Protein 7P20 (pdb70)

B-factor: mean 17.2, std 12.09, range [5.54, 84.15]

Radius of gyration: 16.11 Å; Cα contacts (8 Å, |Δi|>4): 540; chains: 1; bounding box: 48×38×37 Å

Solvent-accessible surface area: 9330 Å² total; per-residue (Å²): 119,10,76,0,59,1,83,0,53,2,65,102,31,0,21,0,0,0,50,62,49,7,18,74,120,0,55,122,42,70,53,26,63,8,82,7,66,52,78,41,63,57,6,57,3,1,0,0,19,47,13,103,42,86,120,89,13,127,32,70,11,103,2,0,24,0,58,18,67,57,64,4,109,79,59,13,56,61,4,4,0,6,1,50,4,61,42,86,122,55,0,68,1,15,0,2,0,33,33,0,0,5,1,18,1,13,1,101,4,85,44,102,168,24,60,44,0,13,0,97,27,85,1,38,82,76,18,26,99,82,2,80,58,109,32,0,0,16,7,9,18,39,45,76,145,66,50,63,47,8,4,129,111,88,79,80,128,106,12,82,38,30,133,44,6,105,59,4,46,106,46,3,85,66,0,43,6,34,36,94,8,133,84,1,66,44,41,3,66,55,74,9,50,1,30,0,24,2,30,19,139,143,230

Nearest PDB structures (foldseek):
  7p20-assembly1_A  TM=1.005E+00  e=8.153E-44  Juniperus ashei
  3x3s-assembly1_A  TM=9.472E-01  e=1.908E-26  Thaumatococcus daniellii
  3wou-assembly1_A  TM=9.490E-01  e=2.132E-26  Thaumatococcus daniellii
  5yyr-assembly1_A  TM=9.482E-01  e=3.927E-26  Thaumatococcus daniellii
  5x9m-assembly1_A  TM=9.471E-01  e=7.649E-26  Thaumatococcus daniellii

Organism: Juniperus ashei (NCBI:txid13101)

InterPro domains:
  IPR001938 Thaumatin family [PF00314] (33-225)
  IPR001938 Thaumatin family [PIRSF002703] (7-225)
  IPR001938 Thaumatin family [PR00347] (28-40)
  IPR001938 Thaumatin family [PR00347] (47-56)
  IPR001938 Thaumatin family [PR00347] (69-80)
  IPR001938 Thaumatin family [PR00347] (82-111)
  IPR001938 Thaumatin family [PR00347] (116-132)
  IPR001938 Thaumatin family [PR00347] (215-224)
  IPR001938 Thaumatin family [PS51367] (28-225)
  IPR001938 Thaumatin family [PTHR31048] (21-225)
  IPR001938 Thaumatin family [SM00205] (29-225)
  IPR017949 Thaumatin, conserved site [PS00316] (82-97)
  IPR037176 Osmotin/thaumatin-like superfamily [G3DSA:2.60.110.10] (27-225)
  IPR037176 Osmotin/thaumatin-like superfamily [SSF49870] (27-225)

Sequence (203 aa):
VVKFDDIKNQCGYTVWAAGLPGGGKRLDQGQTWTVNLAAGTASARFWGRTGCTFDASGKGSSCQTGDCGGQLSCTVSGAVPATLAEYTQSDQDYYDVSLVDGFNIPLAIIQPTNAQCTAPACKADINAVCPSELKVDGGCNSACNVFKTDQQYCCRNAYVDNCPATQYSKIFKNQCPQAYSYAKDDTATFACASGTDYSIVFCPHHH

Structure (mmCIF, N/CA/C/O backbone):
data_7P20
#
_entry.id   7P20
#
_cell.length_a   52.424
_cell.length_b   49.317
_cell.length_c   71.447
_cell.angle_alpha   90.000
_cell.angle_beta   104.890
_cell.angle_gamma   90.000
#
_symmetry.space_group_name_H-M   'C 1 2 1'
#
loop_
_entity.id
_entity.type
_entity.pdbx_description
1 polymer 'Pathogenesis-related 5 protein Jun a 3.0101'
2 non-polymer 'CHLORIDE ION'
3 water water
#
loop_
_atom_site.group_PDB
_atom_site.id
_atom_site.type_symbol
_atom_site.label_atom_id
_atom_site.label_alt_id
_atom_site.label_comp_id
_atom_site.label_asym_id
_atom_site.label_entity_id
_atom_site.label_seq_id
_atom_site.pdbx_PDB_ins_code
_atom_site.Cartn_x
_atom_site.Cartn_y
_atom_site.Cartn_z
_atom_site.occupancy
_atom_site.B_iso_or_equiv
_atom_site.auth_seq_id
_atom_site.auth_comp_id
_atom_site.auth_asym_id
_atom_site.auth_atom_id
_atom_site.pdbx_PDB_model_num
ATOM 1 N N . VAL A 1 2 ? 7.844 18.382 29.200 1.00 22.58 26 VAL A N 1
ATOM 2 C CA . VAL A 1 2 ? 7.536 17.365 28.200 1.00 21.16 26 VAL A CA 1
ATOM 3 C C . VAL A 1 2 ? 6.662 16.243 28.761 1.00 17.97 26 VAL A C 1
ATOM 4 O O . VAL A 1 2 ? 6.610 16.026 29.969 1.00 18.06 26 VAL A O 1
ATOM 8 N N . VAL A 1 3 ? 5.961 15.549 27.868 1.00 14.25 27 VAL A N 1
ATOM 9 C CA . VAL A 1 3 ? 5.335 14.266 28.165 1.00 12.80 27 VAL A CA 1
ATOM 10 C C . VAL A 1 3 ? 6.244 13.183 27.602 1.00 11.64 27 VAL A C 1
ATOM 11 O O . VAL A 1 3 ? 6.636 13.241 26.429 1.00 12.65 27 VAL A O 1
ATOM 15 N N . LYS A 1 4 ? 6.586 12.201 28.428 1.00 10.78 28 LYS A N 1
ATOM 16 C CA . LYS A 1 4 ? 7.544 11.165 28.061 1.00 12.31 28 LYS A CA 1
ATOM 17 C C . LYS A 1 4 ? 6.816 9.853 27.795 1.00 10.54 28 LYS A C 1
ATOM 18 O O . LYS A 1 4 ? 5.977 9.428 28.599 1.00 11.32 28 LYS A O 1
ATOM 24 N N . PHE A 1 5 ? 7.144 9.214 26.677 1.00 10.33 29 PHE A N 1
ATOM 25 C CA . PHE A 1 5 ? 6.670 7.876 26.343 1.00 9.33 29 PHE A CA 1
ATOM 26 C C . PHE A 1 5 ? 7.874 6.947 26.335 1.00 9.63 29 PHE A C 1
ATOM 27 O O . PHE A 1 5 ? 8.830 7.175 25.587 1.00 12.30 29 PHE A O 1
ATOM 35 N N A ASP A 1 6 ? 7.826 5.910 27.169 0.63 9.44 30 ASP A N 1
ATOM 36 N N B ASP A 1 6 ? 7.844 5.912 27.165 0.37 9.85 30 ASP A N 1
ATOM 37 C CA A ASP A 1 6 ? 8.817 4.840 27.166 0.63 10.47 30 ASP A CA 1
ATOM 38 C CA B ASP A 1 6 ? 8.870 4.874 27.118 0.37 10.60 30 ASP A CA 1
ATOM 39 C C A ASP A 1 6 ? 8.218 3.654 26.422 0.63 9.62 30 ASP A C 1
ATOM 40 C C B ASP A 1 6 ? 8.277 3.634 26.455 0.37 9.89 30 ASP A C 1
ATOM 41 O O A ASP A 1 6 ? 7.228 3.073 26.878 0.63 10.25 30 ASP A O 1
ATOM 42 O O B ASP A 1 6 ? 7.336 3.024 26.974 0.37 10.20 30 ASP A O 1
ATOM 51 N N . ILE A 1 7 ? 8.810 3.296 25.289 1.00 9.69 31 ILE A N 1
ATOM 52 C CA . ILE A 1 7 ? 8.243 2.299 24.392 1.00 9.41 31 ILE A CA 1
ATOM 53 C C . ILE A 1 7 ? 9.160 1.084 24.414 1.00 9.60 31 ILE A C 1
ATOM 54 O O . ILE A 1 7 ? 10.305 1.160 23.965 1.00 11.62 31 ILE A O 1
ATOM 59 N N . LYS A 1 8 ? 8.681 -0.037 24.953 1.00 8.06 32 LYS A N 1
ATOM 60 C CA . LYS A 1 8 ? 9.525 -1.207 25.162 1.00 9.08 32 LYS A CA 1
ATOM 61 C C . LYS A 1 8 ? 9.016 -2.393 24.358 1.00 8.25 32 LYS A C 1
ATOM 62 O O . LYS A 1 8 ? 7.809 -2.660 24.317 1.00 9.28 32 LYS A O 1
ATOM 68 N N . ASN A 1 9 ? 9.945 -3.111 23.725 1.00 8.85 33 ASN A N 1
ATOM 69 C CA . ASN A 1 9 ? 9.621 -4.333 23.003 1.00 9.23 33 ASN A CA 1
ATOM 70 C C . ASN A 1 9 ? 9.837 -5.537 23.908 1.00 9.71 33 ASN A C 1
ATOM 71 O O . ASN A 1 9 ? 10.979 -5.892 24.204 1.00 10.72 33 ASN A O 1
ATOM 76 N N . GLN A 1 10 ? 8.748 -6.177 24.326 1.00 10.31 34 GLN A N 1
ATOM 77 C CA . GLN A 1 10 ? 8.825 -7.432 25.061 1.00 11.71 34 GLN A CA 1
ATOM 78 C C . GLN A 1 10 ? 8.589 -8.652 24.182 1.00 12.05 34 GLN A C 1
ATOM 79 O O . GLN A 1 10 ? 8.579 -9.774 24.692 1.00 13.80 34 GLN A O 1
ATOM 85 N N . CYS A 1 11 ? 8.417 -8.464 22.878 1.00 10.88 35 CYS A N 1
ATOM 86 C CA . CYS A 1 11 ? 8.209 -9.591 21.986 1.00 11.63 35 CYS A CA 1
ATOM 87 C C . CYS A 1 11 ? 9.508 -10.357 21.773 1.00 12.71 35 CYS A C 1
ATOM 88 O O . CYS A 1 11 ? 10.610 -9.832 21.944 1.00 13.79 35 CYS A O 1
ATOM 91 N N . GLY A 1 12 ? 9.367 -11.606 21.342 1.00 13.85 36 GLY A N 1
ATOM 92 C CA . GLY A 1 12 ? 10.525 -12.427 21.036 1.00 14.08 36 GLY A CA 1
ATOM 93 C C . GLY A 1 12 ? 11.013 -12.276 19.606 1.00 15.55 36 GLY A C 1
ATOM 94 O O . GLY A 1 12 ? 11.674 -13.167 19.068 1.00 20.34 36 GLY A O 1
ATOM 95 N N . TYR A 1 13 ? 10.664 -11.160 18.975 1.00 12.49 37 TYR A N 1
ATOM 96 C CA . TYR A 1 13 ? 11.112 -10.797 17.639 1.00 11.94 37 TYR A CA 1
ATOM 97 C C . TYR A 1 13 ? 11.360 -9.294 17.621 1.00 11.04 37 TYR A C 1
ATOM 98 O O . TYR A 1 13 ? 10.810 -8.547 18.434 1.00 11.34 37 TYR A O 1
ATOM 107 N N . THR A 1 14 ? 12.187 -8.852 16.677 1.00 11.50 38 THR A N 1
ATOM 108 C CA . THR A 1 14 ? 12.495 -7.432 16.573 1.00 10.98 38 THR A CA 1
ATOM 109 C C . THR A 1 14 ? 11.271 -6.640 16.118 1.00 9.30 38 THR A C 1
ATOM 110 O O . THR A 1 14 ? 10.509 -7.082 15.256 1.00 10.08 38 THR A O 1
ATOM 114 N N . VAL A 1 15 ? 11.076 -5.472 16.727 1.00 8.44 39 VAL A N 1
ATOM 115 C CA . VAL A 1 15 ? 10.034 -4.524 16.351 1.00 8.11 39 VAL A CA 1
ATOM 116 C C . VAL A 1 15 ? 10.718 -3.200 16.058 1.00 7.74 39 VAL A C 1
ATOM 117 O O . VAL A 1 15 ? 11.483 -2.701 16.891 1.00 8.56 39 VAL A O 1
ATOM 121 N N . TRP A 1 16 ? 10.451 -2.632 14.887 1.00 7.25 40 TRP A N 1
ATOM 122 C CA . TRP A 1 16 ? 10.971 -1.306 14.563 1.00 7.09 40 TRP A CA 1
ATOM 123 C C . TRP A 1 16 ? 9.901 -0.309 14.974 1.00 6.79 40 TRP A C 1
ATOM 124 O O . TRP A 1 16 ? 8.895 -0.126 14.285 1.00 7.36 40 TRP A O 1
ATOM 135 N N . ALA A 1 17 ? 10.090 0.304 16.134 1.00 6.58 41 ALA A N 1
ATO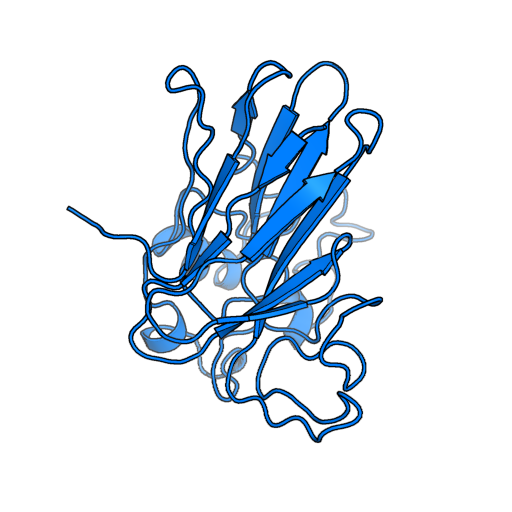M 136 C CA . ALA A 1 17 ? 9.097 1.231 16.640 1.00 6.99 41 ALA A CA 1
ATOM 137 C C . ALA A 1 17 ? 9.060 2.481 15.773 1.00 6.96 41 ALA A C 1
ATOM 138 O O . ALA A 1 17 ? 10.055 2.869 15.152 1.00 7.58 41 ALA A O 1
ATOM 140 N N . ALA A 1 18 ? 7.899 3.123 15.757 1.00 7.18 42 ALA A N 1
ATOM 141 C CA . ALA A 1 18 ? 7.657 4.292 14.932 1.00 7.29 42 ALA A CA 1
ATOM 142 C C . ALA A 1 18 ? 6.771 5.257 15.699 1.00 7.69 42 ALA A C 1
ATOM 143 O O . ALA A 1 18 ? 5.909 4.844 16.480 1.00 7.96 42 ALA A O 1
ATOM 145 N N . GLY A 1 19 ? 6.959 6.541 15.436 1.00 8.29 43 GLY A N 1
ATOM 146 C CA . GLY A 1 19 ? 6.096 7.538 16.030 1.00 8.27 43 GLY A CA 1
ATOM 147 C C . GLY A 1 19 ? 5.901 8.755 15.154 1.00 9.68 43 GLY A C 1
ATOM 148 O O . GLY A 1 19 ? 6.853 9.261 14.553 1.00 9.79 43 GLY A O 1
ATOM 149 N N . LEU A 1 20 ? 4.656 9.204 15.046 1.00 11.25 44 LEU A N 1
ATOM 150 C CA . LEU A 1 20 ? 4.341 10.543 14.555 1.00 15.01 44 LEU A CA 1
ATOM 151 C C . LEU A 1 20 ? 3.752 11.300 15.722 1.00 17.10 44 LEU A C 1
ATOM 152 O O . LEU A 1 20 ? 2.553 11.162 16.004 1.00 17.65 44 LEU A O 1
ATOM 157 N N . PRO A 1 21 ? 4.517 12.134 16.415 1.00 19.49 45 PRO A N 1
ATOM 158 C CA . PRO A 1 21 ? 5.930 12.438 16.171 1.00 19.04 45 PRO A CA 1
ATOM 159 C C . PRO A 1 21 ? 6.914 11.463 16.808 1.00 17.55 45 PRO A C 1
ATOM 160 O O . PRO A 1 21 ? 6.541 10.595 17.599 1.00 18.75 45 PRO A O 1
ATOM 164 N N . GLY A 1 22 ? 8.190 11.642 16.475 1.00 15.65 46 GLY A N 1
ATOM 165 C CA . GLY A 1 22 ? 9.242 10.879 17.110 1.00 14.96 46 GLY A CA 1
ATOM 166 C C . GLY A 1 22 ? 10.256 10.290 16.158 1.00 13.60 46 GLY A C 1
ATOM 167 O O . GLY A 1 22 ? 11.456 10.357 16.422 1.00 14.98 46 GLY A O 1
ATOM 168 N N . GLY A 1 23 ? 9.794 9.692 15.061 1.00 9.95 47 GLY A N 1
ATOM 169 C CA . GLY A 1 23 ? 10.690 9.037 14.125 1.00 9.76 47 GLY A CA 1
ATOM 170 C C . GLY A 1 23 ? 10.588 7.525 14.210 1.00 8.50 47 GLY A C 1
ATOM 171 O O . GLY A 1 23 ? 9.511 6.960 14.017 1.00 9.48 47 GLY A O 1
ATOM 172 N N . GLY A 1 24 ? 11.691 6.850 14.499 1.00 9.53 48 GLY A N 1
ATOM 173 C CA . GLY A 1 24 ? 11.646 5.407 14.661 1.00 9.71 48 GLY A CA 1
ATOM 174 C C . GLY A 1 24 ? 12.936 4.892 15.259 1.00 10.81 48 GLY A C 1
ATOM 175 O O . GLY A 1 24 ? 13.949 5.600 15.317 1.00 13.01 48 GLY A O 1
ATOM 176 N N . LYS A 1 25 ? 12.882 3.639 15.712 1.00 9.07 49 LYS A N 1
ATOM 177 C CA . LYS A 1 25 ? 14.040 3.009 16.332 1.00 9.59 49 LYS A CA 1
ATOM 178 C C . LYS A 1 25 ? 13.881 1.501 16.264 1.00 8.85 49 LYS A C 1
ATOM 179 O O . LYS A 1 25 ? 12.813 0.975 16.587 1.00 9.53 49 LYS A O 1
ATOM 185 N N . ARG A 1 26 ? 14.954 0.810 15.885 1.00 9.07 50 ARG A N 1
ATOM 186 C CA . ARG A 1 26 ? 14.971 -0.648 15.927 1.00 9.93 50 ARG A CA 1
ATOM 187 C C . ARG A 1 26 ? 14.995 -1.111 17.377 1.00 10.01 50 ARG A C 1
ATOM 188 O O . ARG A 1 26 ? 15.872 -0.704 18.145 1.00 10.67 50 ARG A O 1
ATOM 196 N N . LEU A 1 27 ? 14.025 -1.943 17.762 1.00 9.45 51 LEU A N 1
ATOM 197 C CA . LEU A 1 27 ? 13.973 -2.507 19.110 1.00 9.15 51 LEU A CA 1
ATOM 198 C C . LEU A 1 27 ? 14.086 -4.023 19.037 1.00 10.54 51 LEU A C 1
ATOM 199 O O . LEU A 1 27 ? 13.096 -4.715 18.767 1.00 9.94 51 LEU A O 1
ATOM 204 N N . ASP A 1 28 ? 15.275 -4.544 19.317 1.00 11.44 52 ASP A N 1
ATOM 205 C CA . ASP A 1 28 ? 15.367 -5.967 19.547 1.00 12.17 52 ASP A CA 1
ATOM 206 C C . ASP A 1 28 ? 14.636 -6.313 20.843 1.00 11.50 52 ASP A C 1
ATOM 207 O O . ASP A 1 28 ? 14.269 -5.434 21.636 1.00 11.13 52 ASP A O 1
ATOM 212 N N . GLN A 1 29 ? 14.402 -7.606 21.049 1.00 11.16 53 GLN A N 1
ATOM 213 C CA . GLN A 1 29 ? 13.745 -8.062 22.272 1.00 12.25 53 GLN A CA 1
ATOM 214 C C . GLN A 1 29 ? 14.400 -7.429 23.490 1.00 11.21 53 GLN A C 1
ATOM 215 O O . GLN A 1 29 ? 15.617 -7.525 23.666 1.00 11.60 53 GLN A O 1
ATOM 221 N N . GLY A 1 30 ? 13.590 -6.747 24.303 1.00 10.74 54 GLY A N 1
ATOM 222 C CA . GLY A 1 30 ? 14.031 -6.122 25.533 1.00 11.01 54 GLY A CA 1
ATOM 223 C C . GLY A 1 30 ? 14.522 -4.691 25.418 1.00 10.80 54 GLY A C 1
ATOM 224 O O . GLY A 1 30 ? 14.844 -4.086 26.445 1.00 11.95 54 GLY A O 1
ATOM 225 N N . GLN A 1 31 ? 14.598 -4.124 24.217 1.00 10.38 55 GLN A N 1
ATOM 226 C CA . GLN A 1 31 ? 15.071 -2.755 24.049 1.00 10.47 55 GLN A CA 1
ATOM 227 C C . GLN A 1 31 ? 13.930 -1.746 24.207 1.00 9.80 55 GLN A C 1
ATOM 228 O O . GLN A 1 31 ? 12.752 -2.059 24.007 1.00 9.61 55 GLN A O 1
ATOM 234 N N . THR A 1 32 ? 14.308 -0.506 24.532 1.00 10.44 56 THR A N 1
ATOM 235 C CA . THR A 1 32 ? 13.368 0.584 24.773 1.00 11.05 56 THR A CA 1
ATOM 236 C C . THR A 1 32 ? 13.725 1.799 23.919 1.00 11.16 56 THR A C 1
ATOM 237 O O . THR A 1 32 ? 14.898 2.055 23.627 1.00 11.66 56 THR A O 1
ATOM 241 N N . TRP A 1 33 ? 12.692 2.538 23.515 1.00 10.62 57 TRP A N 1
ATOM 242 C CA . TRP A 1 33 ? 12.801 3.829 22.843 1.00 10.12 57 TRP A CA 1
ATOM 243 C C . TRP A 1 33 ? 12.049 4.860 23.673 1.00 10.22 57 TRP A C 1
ATOM 244 O O . TRP A 1 33 ? 10.885 4.649 24.019 1.00 11.97 57 TRP A O 1
ATOM 255 N N . THR A 1 34 ? 12.693 5.979 23.973 1.00 12.08 58 THR A N 1
ATOM 256 C CA . THR A 1 34 ? 12.045 7.064 24.695 1.00 13.89 58 THR A CA 1
ATOM 257 C C . THR A 1 34 ? 11.709 8.193 23.729 1.00 14.32 58 THR A C 1
ATOM 258 O O . THR A 1 34 ? 12.558 8.612 22.929 1.00 17.14 58 THR A O 1
ATOM 262 N N . VAL A 1 35 ? 10.470 8.675 23.800 1.00 12.38 59 VAL A N 1
ATOM 263 C CA . VAL A 1 35 ? 9.997 9.783 22.975 1.00 12.41 59 VAL A CA 1
ATOM 264 C C . VAL A 1 35 ? 9.455 10.878 23.878 1.00 12.39 59 VAL A C 1
ATOM 265 O O . VAL A 1 35 ? 8.522 10.644 24.657 1.00 13.56 59 VAL A O 1
ATOM 269 N N . ASN A 1 36 ? 10.023 12.072 23.748 1.00 10.93 60 ASN A N 1
ATOM 270 C CA . ASN A 1 36 ? 9.571 13.258 24.457 1.00 11.71 60 ASN A CA 1
ATOM 271 C C . ASN A 1 36 ? 8.709 14.090 23.524 1.00 13.07 60 ASN A C 1
ATOM 272 O O . ASN A 1 36 ? 9.119 14.398 22.399 1.00 14.11 60 ASN A O 1
ATOM 277 N N . LEU A 1 37 ? 7.524 14.463 23.987 1.00 14.24 61 LEU A N 1
ATOM 278 C CA . LEU A 1 37 ? 6.672 15.393 23.265 1.00 18.83 61 LEU A CA 1
ATOM 279 C C . LEU A 1 37 ? 6.604 16.686 24.061 1.00 23.85 61 LEU A C 1
ATOM 280 O O . LEU A 1 37 ? 6.420 16.652 25.281 1.00 21.76 61 LEU A O 1
ATOM 285 N N . ALA A 1 38 ? 6.788 17.816 23.385 1.00 32.59 62 ALA A N 1
ATOM 286 C CA . ALA A 1 38 ? 6.567 19.094 24.044 1.00 44.34 62 ALA A CA 1
ATOM 287 C C . ALA A 1 38 ? 5.143 19.124 24.584 1.00 57.50 62 ALA A C 1
ATOM 288 O O . ALA A 1 38 ? 4.191 18.859 23.851 1.00 56.28 62 ALA A O 1
ATOM 290 N N . ALA A 1 39 ? 4.996 19.418 25.878 1.00 72.54 63 ALA A N 1
ATOM 291 C CA . ALA A 1 39 ? 3.692 19.277 26.525 1.00 53.03 63 ALA A CA 1
ATOM 292 C C . ALA A 1 39 ? 2.616 20.175 25.921 1.00 55.93 63 ALA A C 1
ATOM 293 O O . ALA A 1 39 ? 1.438 20.017 26.264 1.00 59.28 63 ALA A O 1
ATOM 295 N N . GLY A 1 40 ? 2.984 21.108 25.044 1.00 39.51 64 GLY A N 1
ATOM 296 C CA . GLY A 1 40 ? 2.008 21.762 24.196 1.00 56.59 64 GLY A CA 1
ATOM 297 C C . GLY A 1 40 ? 1.565 20.950 22.995 1.00 56.96 64 GLY A C 1
ATOM 298 O O . GLY A 1 40 ? 0.593 21.334 22.335 1.00 83.29 64 GLY A O 1
ATOM 299 N N . THR A 1 41 ? 2.254 19.846 22.694 1.00 66.47 65 THR A N 1
ATOM 300 C CA . THR A 1 41 ? 1.850 18.981 21.591 1.00 84.15 65 THR A CA 1
ATOM 301 C C . THR A 1 41 ? 0.454 18.433 21.843 1.00 49.71 65 THR A C 1
ATOM 302 O O . THR A 1 41 ? 0.120 18.018 22.954 1.00 24.79 65 THR A O 1
ATOM 306 N N . ALA A 1 42 ? -0.367 18.435 20.800 1.00 43.51 66 ALA A N 1
ATOM 307 C CA . ALA A 1 42 ? -1.747 18.018 20.953 1.00 38.13 66 ALA A CA 1
ATOM 308 C C . ALA A 1 42 ? -1.980 16.545 20.650 1.00 32.87 66 ALA A C 1
ATOM 309 O O . ALA A 1 42 ? -3.039 16.030 21.023 1.00 31.63 66 ALA A O 1
ATOM 311 N N . SER A 1 43 ? -1.040 15.849 20.002 1.00 28.93 67 SER A N 1
ATOM 312 C CA . SER A 1 43 ? -1.346 14.491 19.558 1.00 25.42 67 SER A CA 1
ATOM 313 C C . SER A 1 43 ? -0.091 13.667 19.284 1.00 21.31 67 SER A C 1
ATOM 314 O O . SER A 1 43 ? 0.985 14.197 18.994 1.00 22.59 67 SER A O 1
ATOM 317 N N . ALA A 1 44 ? -0.261 12.345 19.353 1.00 16.80 68 ALA A N 1
ATOM 318 C CA . ALA A 1 44 ? 0.791 11.402 18.998 1.00 14.95 68 ALA A CA 1
ATOM 319 C C . ALA A 1 44 ? 0.175 10.102 18.492 1.00 11.95 68 ALA A C 1
ATOM 320 O O . ALA A 1 44 ? -0.929 9.726 18.886 1.00 11.34 68 ALA A O 1
ATOM 322 N N . ARG A 1 45 ? 0.923 9.406 17.636 1.00 10.69 69 ARG A N 1
ATOM 323 C CA . ARG A 1 45 ? 0.519 8.129 17.053 1.00 9.27 69 ARG A CA 1
ATOM 324 C C . ARG A 1 45 ? 1.762 7.248 17.056 1.00 7.65 69 ARG A C 1
ATOM 325 O O . ARG A 1 45 ? 2.763 7.599 16.422 1.00 10.71 69 ARG A O 1
ATOM 333 N N . PHE A 1 46 ? 1.730 6.140 17.799 1.00 6.33 70 PHE A N 1
ATOM 334 C CA . PHE A 1 46 ? 2.857 5.218 17.869 1.00 6.00 70 PHE A CA 1
ATOM 335 C C . PHE A 1 46 ? 2.443 3.850 17.339 1.00 6.46 70 PHE A C 1
ATOM 336 O O . PHE A 1 46 ? 1.294 3.425 17.492 1.00 7.01 70 PHE A O 1
ATOM 344 N N . TRP A 1 47 ? 3.392 3.148 16.734 1.00 6.52 71 TRP A N 1
ATOM 345 C CA . TRP A 1 47 ? 3.133 1.799 16.245 1.00 6.54 71 TRP A CA 1
ATOM 346 C C . TRP A 1 47 ? 4.451 1.052 16.131 1.00 6.14 71 TRP A C 1
ATOM 347 O O . TRP A 1 47 ? 5.531 1.626 16.265 1.00 6.84 71 TRP A O 1
ATOM 358 N N . GLY A 1 48 ? 4.350 -0.248 15.890 1.00 6.58 72 GLY A N 1
ATOM 359 C CA . GLY A 1 48 ? 5.506 -1.073 15.607 1.00 6.77 72 GLY A CA 1
ATOM 360 C C . GLY A 1 48 ? 5.461 -1.597 14.186 1.00 6.54 72 GLY A C 1
ATOM 361 O O . GLY A 1 48 ? 4.385 -1.743 13.595 1.00 7.11 72 GLY A O 1
ATOM 362 N N . ARG A 1 49 ? 6.643 -1.883 13.645 1.00 6.55 73 ARG A N 1
ATOM 363 C CA . ARG A 1 49 ? 6.803 -2.427 12.305 1.00 6.98 73 ARG A CA 1
ATOM 364 C C . ARG A 1 49 ? 7.521 -3.760 12.407 1.00 6.84 73 ARG A C 1
ATOM 365 O O . ARG A 1 49 ? 8.442 -3.924 13.216 1.00 7.37 73 ARG A O 1
ATOM 373 N N . THR A 1 50 ? 7.098 -4.715 11.589 1.00 8.04 74 THR A N 1
ATOM 374 C CA . THR A 1 50 ? 7.688 -6.044 11.591 1.00 9.19 74 THR A CA 1
ATOM 375 C C . THR A 1 50 ? 8.325 -6.357 10.246 1.00 8.82 74 THR A C 1
ATOM 376 O O . THR A 1 50 ? 7.932 -5.811 9.206 1.00 9.33 74 THR A O 1
ATOM 380 N N . GLY A 1 51 ? 9.306 -7.253 10.284 1.00 9.34 75 GLY A N 1
ATOM 381 C CA . GLY A 1 51 ? 9.912 -7.760 9.060 1.00 9.93 75 GLY A CA 1
ATOM 382 C C . GLY A 1 51 ? 10.638 -6.703 8.256 1.00 11.00 75 GLY A C 1
ATOM 383 O O . GLY A 1 51 ? 10.505 -6.657 7.025 1.00 13.03 75 GLY A O 1
ATOM 384 N N . CYS A 1 52 ? 11.401 -5.849 8.924 1.00 10.11 76 CYS A N 1
ATOM 385 C CA . CYS A 1 52 ? 12.079 -4.739 8.270 1.00 10.28 76 CYS A CA 1
ATOM 386 C C . CYS A 1 52 ? 13.500 -5.106 7.873 1.00 11.32 76 CYS A C 1
ATOM 387 O O . CYS A 1 52 ? 14.147 -5.958 8.483 1.00 12.03 76 CYS A O 1
ATOM 390 N N . THR A 1 53 ? 13.987 -4.406 6.854 1.00 11.53 77 THR A N 1
ATOM 391 C CA . THR A 1 53 ? 15.398 -4.391 6.493 1.00 12.32 77 THR A CA 1
ATOM 392 C C . THR A 1 53 ? 15.735 -2.949 6.174 1.00 12.12 77 THR A C 1
ATOM 393 O O . THR A 1 53 ? 15.024 -2.321 5.385 1.00 12.23 77 THR A O 1
ATOM 397 N N . PHE A 1 54 ? 16.800 -2.422 6.776 1.00 12.38 78 PHE A N 1
ATOM 398 C CA . PHE A 1 54 ? 17.257 -1.068 6.490 1.00 13.14 78 PHE A CA 1
ATOM 399 C C . PHE A 1 54 ? 18.750 -1.070 6.209 1.00 14.99 78 PHE A C 1
ATOM 400 O O . PHE A 1 54 ? 19.500 -1.845 6.806 1.00 16.80 78 PHE A O 1
ATOM 408 N N . ASP A 1 55 ? 19.171 -0.216 5.277 1.00 15.55 79 ASP A N 1
ATOM 409 C CA . ASP A 1 55 ? 20.582 -0.039 4.974 1.00 17.88 79 ASP A CA 1
ATOM 410 C C . ASP A 1 55 ? 21.182 1.049 5.863 1.00 19.55 79 ASP A C 1
ATOM 411 O O . ASP A 1 55 ? 20.502 1.639 6.709 1.00 19.71 79 ASP A O 1
ATOM 416 N N . ALA A 1 56 ? 22.476 1.321 5.670 1.00 21.83 80 ALA A N 1
ATOM 417 C CA . ALA A 1 56 ? 23.166 2.260 6.546 1.00 23.36 80 ALA A CA 1
ATOM 418 C C . ALA A 1 56 ? 22.564 3.655 6.465 1.00 25.18 80 ALA A C 1
ATOM 419 O O . ALA A 1 56 ? 22.567 4.390 7.460 1.00 26.53 80 ALA A O 1
ATOM 421 N N . SER A 1 57 ? 22.038 4.036 5.298 1.00 24.52 81 SER A N 1
ATOM 422 C CA . SER A 1 57 ? 21.410 5.340 5.142 1.00 24.53 81 SER A CA 1
ATOM 423 C C . SER A 1 57 ? 20.035 5.406 5.783 1.00 23.75 81 SER A C 1
ATOM 424 O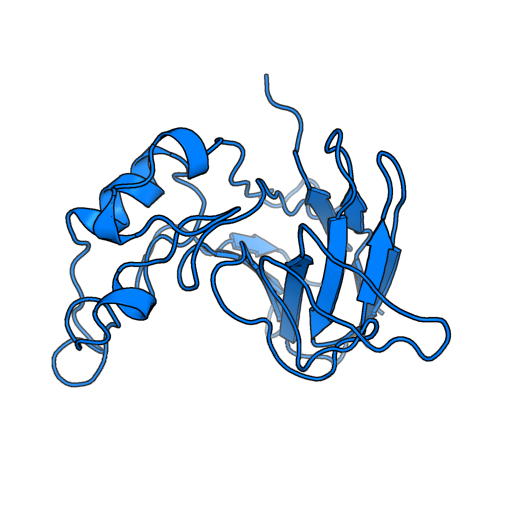 O . SER A 1 57 ? 19.430 6.485 5.799 1.00 25.50 81 SER A O 1
ATOM 427 N N . GLY A 1 58 ? 19.525 4.293 6.297 1.00 22.24 82 GLY A N 1
ATOM 428 C CA . GLY A 1 58 ? 18.209 4.277 6.899 1.00 20.15 82 GLY A CA 1
ATOM 429 C C . GLY A 1 58 ? 17.056 4.100 5.936 1.00 17.64 82 GLY A C 1
ATOM 430 O O . GLY A 1 58 ? 15.917 4.409 6.295 1.00 17.84 82 GLY A O 1
ATOM 431 N N . LYS A 1 59 ? 17.313 3.611 4.725 1.00 16.21 83 LYS A N 1
ATOM 432 C CA . LYS A 1 59 ? 16.297 3.245 3.747 1.00 14.86 83 LYS A CA 1
ATOM 433 C C . LYS A 1 59 ? 16.124 1.737 3.607 1.00 12.44 83 LYS A C 1
ATOM 434 O O . LYS A 1 59 ? 17.082 0.974 3.691 1.00 13.31 83 LYS A O 1
ATOM 440 N N . GLY A 1 60 ? 14.892 1.328 3.331 1.00 10.93 84 GLY A N 1
ATOM 441 C CA . GLY A 1 60 ? 14.545 -0.081 3.257 1.00 10.67 84 GLY A CA 1
ATOM 442 C C . GLY A 1 60 ? 13.044 -0.226 3.289 1.00 9.55 84 GLY A C 1
ATOM 443 O O . GLY A 1 60 ? 12.313 0.669 2.859 1.00 10.69 84 GLY A O 1
ATOM 444 N N A SER A 1 61 ? 12.587 -1.360 3.818 0.61 9.08 85 SER A N 1
ATOM 445 N N B SER A 1 61 ? 12.582 -1.358 3.812 0.39 9.87 85 SER A N 1
ATOM 446 C CA A SER A 1 61 ? 11.162 -1.664 3.772 0.61 9.21 85 SER A CA 1
ATOM 447 C CA B SER A 1 61 ? 11.147 -1.604 3.809 0.39 10.50 85 SER A CA 1
ATOM 448 C C A SER A 1 61 ? 10.794 -2.598 4.912 0.61 9.39 85 SER A C 1
ATOM 449 C C B SER A 1 61 ? 10.793 -2.577 4.920 0.39 10.07 85 SER A C 1
ATOM 450 O O A SER A 1 61 ? 11.616 -3.399 5.361 0.61 10.28 85 SER A O 1
ATOM 451 O O B SER A 1 61 ? 11.622 -3.376 5.360 0.39 10.66 85 SER A O 1
ATOM 456 N N . CYS A 1 62 ? 9.537 -2.500 5.354 1.00 10.03 86 CYS A N 1
ATOM 457 C CA . CYS A 1 62 ? 8.986 -3.360 6.391 1.00 9.44 86 CYS A CA 1
ATOM 458 C C . CYS A 1 62 ? 7.764 -4.110 5.879 1.00 9.00 86 CYS A C 1
ATOM 459 O O . CYS A 1 62 ? 6.953 -3.572 5.112 1.00 9.89 86 CYS A O 1
ATOM 462 N N . GLN A 1 63 ? 7.620 -5.347 6.362 1.00 8.63 87 GLN A N 1
ATOM 463 C CA . GLN A 1 63 ? 6.477 -6.171 5.993 1.00 9.51 87 GLN A CA 1
ATOM 464 C C . GLN A 1 63 ? 5.161 -5.564 6.476 1.00 9.10 87 GLN A C 1
ATOM 465 O O . GLN A 1 63 ? 4.145 -5.644 5.777 1.00 9.93 87 GLN A O 1
ATOM 471 N N . THR A 1 64 ? 5.146 -4.978 7.677 1.00 8.47 88 THR A N 1
ATOM 472 C CA . THR A 1 64 ? 3.980 -4.263 8.182 1.00 7.89 88 THR A CA 1
ATOM 473 C C . THR A 1 64 ? 4.412 -2.909 8.730 1.00 7.18 88 THR A C 1
ATOM 474 O O . THR A 1 64 ? 5.505 -2.768 9.288 1.00 8.49 88 THR A O 1
ATOM 478 N N . GLY A 1 65 ? 3.547 -1.909 8.557 1.00 7.44 89 GLY A N 1
ATOM 479 C CA . GLY A 1 65 ? 3.746 -0.604 9.161 1.00 7.37 89 GLY A CA 1
ATOM 480 C C . GLY A 1 65 ? 4.757 0.306 8.490 1.00 6.76 89 GLY A C 1
ATOM 481 O O . GLY A 1 65 ? 5.113 1.345 9.071 1.00 6.82 89 GLY A O 1
ATOM 482 N N . ASP A 1 66 ? 5.221 -0.036 7.286 1.00 6.97 90 ASP A N 1
ATOM 483 C CA . ASP A 1 66 ? 6.254 0.750 6.614 1.00 7.72 90 ASP A CA 1
ATOM 484 C C . ASP A 1 66 ? 5.884 2.216 6.451 1.00 8.85 90 ASP A C 1
ATOM 485 O O . ASP A 1 66 ? 4.770 2.551 6.059 1.00 9.83 90 ASP A O 1
ATOM 490 N N . CYS A 1 67 ? 6.842 3.097 6.732 1.00 8.94 91 CYS A N 1
ATOM 491 C CA . CYS A 1 67 ? 6.633 4.540 6.611 1.00 9.71 91 CYS A CA 1
ATOM 492 C C . CYS A 1 67 ? 7.549 5.092 5.519 1.00 10.79 91 CYS A C 1
ATOM 493 O O . CYS A 1 67 ? 8.651 5.569 5.791 1.00 12.27 91 CYS A O 1
ATOM 496 N N . GLY A 1 68 ? 7.092 5.029 4.277 1.00 10.90 92 GLY A N 1
ATOM 497 C CA . GLY A 1 68 ? 7.854 5.630 3.194 1.00 12.25 92 GLY A CA 1
ATOM 498 C C . GLY A 1 68 ? 9.248 5.066 3.027 1.00 12.04 92 GLY A C 1
ATOM 499 O O . GLY A 1 68 ? 10.152 5.775 2.562 1.00 13.31 92 GLY A O 1
ATOM 500 N N . GLY A 1 69 ? 9.446 3.803 3.397 1.00 10.54 93 GLY A N 1
ATOM 501 C CA . GLY A 1 69 ? 10.736 3.162 3.240 1.00 11.18 93 GLY A CA 1
ATOM 502 C C . GLY A 1 69 ? 11.845 3.754 4.080 1.00 10.92 93 GLY A C 1
ATOM 503 O O . GLY A 1 69 ? 13.011 3.716 3.662 1.00 12.69 93 GLY A O 1
ATOM 504 N N . GLN A 1 70 ? 11.519 4.278 5.267 1.00 12.15 94 GLN A N 1
ATOM 505 C CA . GLN A 1 70 ? 12.450 5.009 6.121 1.00 13.57 94 GLN A CA 1
ATOM 506 C C . GLN A 1 70 ? 12.530 4.326 7.482 1.00 11.61 94 GLN A C 1
ATOM 507 O O . GLN A 1 70 ? 11.518 3.866 8.017 1.00 10.92 94 GLN A O 1
ATOM 513 N N . LEU A 1 71 ? 13.725 4.299 8.075 1.00 10.88 95 LEU A N 1
ATOM 514 C CA . LEU A 1 71 ? 13.843 3.897 9.476 1.00 11.02 95 LEU A CA 1
ATOM 515 C C . LEU A 1 71 ? 13.191 4.921 10.404 1.00 10.55 95 LEU A C 1
ATOM 516 O O . LEU A 1 71 ? 12.432 4.560 11.313 1.00 11.83 95 LEU A O 1
ATOM 521 N N . SER A 1 72 ? 13.469 6.205 10.187 1.00 10.86 96 SER A N 1
ATOM 522 C CA . SER A 1 72 ? 12.954 7.280 11.034 1.00 11.69 96 SER A CA 1
ATOM 523 C C . SER A 1 72 ? 11.717 7.872 10.366 1.00 12.33 96 SER A C 1
ATOM 524 O O . SER A 1 72 ? 11.823 8.659 9.422 1.00 13.78 96 SER A O 1
ATOM 527 N N . CYS A 1 73 ? 10.543 7.513 10.877 1.00 11.14 97 CYS A N 1
ATOM 528 C CA . CYS A 1 73 ? 9.297 7.823 10.185 1.00 10.92 97 CYS A CA 1
ATOM 529 C C . CYS A 1 73 ? 8.964 9.306 10.235 1.00 13.09 97 CYS A C 1
ATOM 530 O O . CYS A 1 73 ? 9.102 9.959 11.270 1.00 13.11 97 CYS A O 1
ATOM 533 N N . THR A 1 74 ? 8.491 9.825 9.103 1.00 14.45 98 THR A N 1
ATOM 534 C CA . THR A 1 74 ? 7.875 11.139 9.048 1.00 15.88 98 THR A CA 1
ATOM 535 C C . THR A 1 74 ? 6.498 11.106 8.402 1.00 15.54 98 THR A C 1
ATOM 536 O O . THR A 1 74 ? 5.884 12.165 8.236 1.00 16.12 98 THR A O 1
ATOM 540 N N . VAL A 1 75 ? 6.005 9.922 8.028 1.00 13.51 99 VAL A N 1
ATOM 541 C CA . VAL A 1 75 ? 4.658 9.719 7.515 1.00 12.70 99 VAL A CA 1
ATOM 542 C C . VAL A 1 75 ? 4.058 8.525 8.242 1.00 11.80 99 VAL A C 1
ATOM 543 O O . VAL A 1 75 ? 4.761 7.744 8.884 1.00 12.02 99 VAL A O 1
ATOM 547 N N . SER A 1 76 ? 2.744 8.377 8.115 1.00 11.81 100 SER A N 1
ATOM 548 C CA . SER A 1 76 ? 2.058 7.291 8.795 1.00 12.37 100 SER A CA 1
ATOM 549 C C . SER A 1 76 ? 2.434 5.950 8.166 1.00 10.91 100 SER A C 1
ATOM 550 O O . SER A 1 76 ? 2.914 5.874 7.028 1.00 12.31 100 SER A O 1
ATOM 553 N N . GLY A 1 77 ? 2.221 4.885 8.935 1.00 8.59 101 GLY A N 1
ATOM 554 C CA . GLY A 1 77 ? 2.656 3.571 8.518 1.00 8.49 101 GLY A CA 1
ATOM 555 C C . GLY A 1 77 ? 1.655 2.876 7.618 1.00 8.28 101 GLY A C 1
ATOM 556 O O . GLY A 1 77 ? 0.440 3.008 7.765 1.00 9.64 101 GLY A O 1
ATOM 557 N N . ALA A 1 78 ? 2.189 2.110 6.672 1.00 8.42 102 ALA A N 1
ATOM 558 C CA . ALA A 1 78 ? 1.347 1.333 5.773 1.00 8.39 102 ALA A CA 1
ATOM 559 C C . ALA A 1 78 ? 0.597 0.275 6.574 1.00 8.29 102 ALA A C 1
ATOM 560 O O . ALA A 1 78 ? 1.188 -0.449 7.383 1.00 9.03 102 ALA A O 1
ATOM 562 N N . VAL A 1 79 ? -0.708 0.178 6.353 1.00 8.23 103 VAL A N 1
ATOM 563 C CA . VAL A 1 79 ? -1.537 -0.750 7.116 1.00 8.93 103 VAL A CA 1
ATOM 564 C C . VAL A 1 79 ? -1.197 -2.190 6.737 1.00 9.16 103 VAL A C 1
ATOM 565 O O . VAL A 1 79 ? -0.792 -2.450 5.592 1.00 9.87 103 VAL A O 1
ATOM 569 N N . PRO A 1 80 ? -1.349 -3.163 7.650 1.00 8.56 104 PRO A N 1
ATOM 570 C CA . PRO A 1 80 ? -1.890 -3.028 9.013 1.00 7.74 104 PRO A CA 1
ATOM 571 C C . PRO A 1 80 ? -0.831 -2.774 1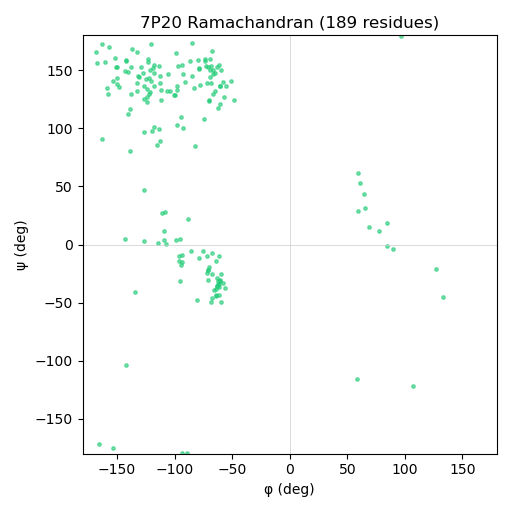0.077 1.00 7.24 104 PRO A C 1
ATOM 572 O O . PRO A 1 80 ? 0.283 -3.291 9.973 1.00 8.53 104 PRO A O 1
ATOM 576 N N . ALA A 1 81 ? -1.188 -2.010 11.111 1.00 7.10 105 ALA A N 1
ATOM 577 C CA . ALA A 1 81 ? -0.327 -1.885 12.287 1.00 6.90 105 ALA A CA 1
ATOM 578 C C . ALA A 1 81 ? -1.159 -1.442 13.481 1.00 6.45 105 ALA A C 1
ATOM 579 O O . ALA A 1 81 ? -1.926 -0.480 13.376 1.00 8.20 105 ALA A O 1
ATOM 581 N N . THR A 1 82 ? -1.026 -2.161 14.596 1.00 6.00 106 THR A N 1
ATOM 582 C CA . THR A 1 82 ? -1.697 -1.763 15.829 1.00 5.79 106 THR A CA 1
ATOM 583 C C . THR A 1 82 ? -1.209 -0.378 16.239 1.00 5.82 106 THR A C 1
ATOM 584 O O . THR A 1 82 ? -0.016 -0.093 16.180 1.00 6.52 106 THR A O 1
ATOM 588 N N . LEU A 1 83 ? -2.129 0.496 16.654 1.00 6.14 107 LEU A N 1
ATOM 589 C CA . LEU A 1 83 ? -1.789 1.869 17.005 1.00 6.07 107 LEU A CA 1
ATOM 590 C C . LEU A 1 83 ? -1.963 2.143 18.494 1.00 5.74 107 LEU A C 1
ATOM 591 O O . LEU A 1 83 ? -2.912 1.663 19.123 1.00 6.50 107 LEU A O 1
ATOM 596 N N . ALA A 1 84 ? -1.079 2.978 19.031 1.00 6.02 108 ALA A N 1
ATOM 597 C CA . ALA A 1 84 ? -1.298 3.655 20.304 1.00 7.36 108 ALA A CA 1
ATOM 598 C C . ALA A 1 84 ? -1.471 5.133 19.989 1.00 7.66 108 ALA A C 1
ATOM 599 O O . ALA A 1 84 ? -0.602 5.732 19.341 1.00 8.93 108 ALA A O 1
ATOM 601 N N . GLU A 1 85 ? -2.592 5.718 20.424 1.00 7.64 109 GLU A N 1
ATOM 602 C CA . GLU A 1 85 ? -2.918 7.092 20.074 1.00 7.70 109 GLU A CA 1
ATOM 603 C C . GLU A 1 85 ? -3.083 7.927 21.340 1.00 7.99 109 GLU A C 1
ATOM 604 O O . GLU A 1 85 ? -3.519 7.427 22.383 1.00 8.44 109 GLU A O 1
ATOM 610 N N . TYR A 1 86 ? -2.764 9.214 21.227 1.00 8.29 110 TYR A N 1
ATOM 611 C CA . TYR A 1 86 ? -2.726 10.113 22.368 1.00 8.30 110 TYR A CA 1
ATOM 612 C C . TYR A 1 86 ? -3.069 11.515 21.892 1.00 8.96 110 TYR A C 1
ATOM 613 O O . TYR A 1 86 ? -2.591 11.952 20.842 1.00 9.45 110 TYR A O 1
ATOM 622 N N . THR A 1 87 ? -3.886 12.221 22.675 1.00 9.17 111 THR A N 1
ATOM 623 C CA . THR A 1 87 ? -4.124 13.645 22.464 1.00 10.69 111 THR A CA 1
ATOM 624 C C . THR A 1 87 ? -4.245 14.327 23.819 1.00 10.14 111 THR A C 1
ATOM 625 O O . THR A 1 87 ? -4.557 13.692 24.827 1.00 10.11 111 THR A O 1
ATOM 629 N N . GLN A 1 88 ? -4.030 15.638 23.831 1.00 10.08 112 GLN A N 1
ATOM 630 C CA . GLN A 1 88 ? -4.138 16.422 25.052 1.00 10.34 112 GLN A CA 1
ATOM 631 C C . GLN A 1 88 ? -4.969 17.662 24.781 1.00 9.81 112 GLN A C 1
ATOM 632 O O . GLN A 1 88 ? -4.737 18.370 23.794 1.00 12.26 112 GLN A O 1
ATOM 638 N N . SER A 1 89 ? -5.935 17.916 25.666 1.00 9.59 113 SER A N 1
ATOM 639 C CA . SER A 1 89 ? -6.693 19.159 25.648 1.00 10.12 113 SER A CA 1
ATOM 640 C C . SER A 1 89 ? -6.949 19.568 27.094 1.00 10.50 113 SER A C 1
ATOM 641 O O . SER A 1 89 ? -6.027 20.047 27.759 1.00 13.01 113 SER A O 1
ATOM 644 N N . ASP A 1 90 ? -8.173 19.369 27.608 1.00 9.79 114 ASP A N 1
ATOM 645 C CA . ASP A 1 90 ? -8.418 19.632 29.024 1.00 10.39 114 ASP A CA 1
ATOM 646 C C . ASP A 1 90 ? -7.760 18.573 29.895 1.00 9.93 114 ASP A C 1
ATOM 647 O O . ASP A 1 90 ? -7.444 18.832 31.058 1.00 11.28 114 ASP A O 1
ATOM 652 N N . GLN A 1 91 ? -7.544 17.395 29.333 1.00 8.30 115 GLN A N 1
ATOM 653 C CA . GLN A 1 91 ? -6.843 16.288 29.956 1.00 7.96 115 GLN A CA 1
ATOM 654 C C . GLN A 1 91 ? -6.260 15.459 28.818 1.00 7.28 115 GLN A C 1
ATOM 655 O O . GLN A 1 91 ? -6.345 15.845 27.647 1.00 7.90 115 GLN A O 1
ATOM 661 N N . ASP A 1 92 ? -5.661 14.323 29.153 1.00 8.17 116 ASP A N 1
ATOM 662 C CA . ASP A 1 92 ? -5.145 13.415 28.137 1.00 7.76 116 ASP A CA 1
ATOM 663 C C . ASP A 1 92 ? -6.202 12.391 27.730 1.00 7.61 116 ASP A C 1
ATOM 664 O O . ASP A 1 92 ? -6.920 11.856 28.581 1.00 8.55 116 ASP A O 1
ATOM 669 N N . TYR A 1 93 ? -6.265 12.094 26.429 1.00 7.48 117 TYR A N 1
ATOM 670 C CA . TYR A 1 93 ? -7.132 11.054 25.881 1.00 7.23 117 TYR A CA 1
ATOM 671 C C . TYR A 1 93 ? -6.260 10.085 25.100 1.00 7.64 117 TYR A C 1
ATOM 672 O O . TYR A 1 93 ? -5.409 10.513 24.322 1.00 10.42 117 TYR A O 1
ATOM 681 N N . TYR A 1 94 ? -6.453 8.787 25.309 1.00 6.69 118 TYR A N 1
ATOM 682 C CA . TYR A 1 94 ? -5.552 7.812 24.703 1.00 6.93 118 TYR A CA 1
ATOM 683 C C . TYR A 1 94 ? -6.282 6.499 24.467 1.00 6.04 118 TYR A C 1
ATOM 684 O O . TYR A 1 94 ? -7.326 6.225 25.067 1.00 6.96 118 TYR A O 1
ATOM 693 N N . ASP A 1 95 ? -5.716 5.682 23.580 1.00 6.93 119 ASP A N 1
ATOM 694 C CA . ASP A 1 95 ? -6.379 4.449 23.176 1.00 6.66 119 ASP A CA 1
ATOM 695 C C . ASP A 1 95 ? -5.407 3.560 22.421 1.00 6.95 119 ASP A C 1
ATOM 696 O O . ASP A 1 95 ? -4.412 4.030 21.855 1.00 8.40 119 ASP A O 1
ATOM 701 N N . VAL A 1 96 ? -5.710 2.268 22.429 1.00 6.76 120 VAL A N 1
ATOM 702 C CA . VAL A 1 96 ? -5.132 1.321 21.488 1.00 6.97 120 VAL A CA 1
ATOM 703 C C . VAL A 1 96 ? -6.151 1.150 20.376 1.00 6.95 120 VAL A C 1
ATOM 704 O O . VAL A 1 96 ? -7.346 0.991 20.646 1.00 8.73 120 VAL A O 1
ATOM 708 N N . SER A 1 97 ? -5.701 1.222 19.132 1.00 7.43 121 SER A N 1
ATOM 709 C CA . SER A 1 97 ? -6.628 1.212 18.015 1.00 6.99 121 SER A CA 1
ATOM 710 C C . SER A 1 97 ? -6.281 0.138 17.002 1.00 6.47 121 SER A C 1
ATOM 711 O O . SER A 1 97 ? -5.117 -0.010 16.611 1.00 6.51 121 SER A O 1
ATOM 714 N N . LEU A 1 98 ? -7.320 -0.563 16.546 1.00 6.48 122 LEU A N 1
ATOM 715 C CA . LEU A 1 98 ? -7.265 -1.530 15.456 1.00 6.80 122 LEU A CA 1
ATOM 716 C C . LEU A 1 98 ? -7.970 -1.019 14.206 1.00 7.20 122 LEU A C 1
ATOM 717 O O . LEU A 1 98 ? -8.193 -1.791 13.269 1.00 7.94 122 LEU A O 1
ATOM 722 N N . VAL A 1 99 ? -8.311 0.269 14.167 1.00 7.46 123 VAL A N 1
ATOM 723 C CA . VAL A 1 99 ? -9.036 0.823 13.029 1.00 9.05 123 VAL A CA 1
ATOM 724 C C . VAL A 1 99 ? -8.235 0.681 11.746 1.00 9.33 123 VAL A C 1
ATOM 725 O O . VAL A 1 99 ? -8.806 0.520 10.663 1.00 10.07 123 VAL A O 1
ATOM 729 N N . ASP A 1 100 ? -6.907 0.730 11.845 1.00 9.47 124 ASP A N 1
ATOM 730 C CA . ASP A 1 100 ? -6.001 0.571 10.715 1.00 10.65 124 ASP A CA 1
ATOM 731 C C . ASP A 1 100 ? -5.279 -0.769 10.780 1.00 10.14 124 ASP A C 1
ATOM 732 O O . ASP A 1 100 ? -4.156 -0.911 10.285 1.00 12.09 124 ASP A O 1
ATOM 737 N N . GLY A 1 101 ? -5.917 -1.752 11.407 1.00 8.43 125 GLY A N 1
ATOM 738 C CA . GLY A 1 101 ? -5.418 -3.113 11.423 1.00 8.86 125 GLY A CA 1
ATOM 739 C C . GLY A 1 101 ? -4.618 -3.450 12.669 1.00 8.32 125 GLY A C 1
ATOM 740 O O . GLY A 1 101 ? -4.386 -2.627 13.562 1.00 9.19 125 GLY A O 1
ATOM 741 N N . PHE A 1 102 ? -4.174 -4.704 12.689 1.00 7.21 126 PHE A N 1
ATOM 742 C CA . PHE A 1 102 ? -3.389 -5.270 13.775 1.00 6.76 126 PHE A CA 1
ATOM 743 C C . PHE A 1 102 ? -2.100 -5.840 13.206 1.00 6.80 126 PHE A C 1
ATOM 744 O O . PHE A 1 102 ? -2.104 -6.428 12.121 1.00 7.48 126 PHE A O 1
ATOM 752 N N . ASN A 1 103 ? -0.998 -5.686 13.947 1.00 6.10 127 ASN A N 1
ATOM 753 C CA . ASN A 1 103 ? 0.181 -6.495 13.644 1.00 6.25 127 ASN A CA 1
ATOM 754 C C . ASN A 1 103 ? 0.815 -7.087 14.896 1.00 7.57 127 ASN A C 1
ATOM 755 O O . ASN A 1 103 ? 1.194 -8.261 14.887 1.00 9.87 127 ASN A O 1
ATOM 760 N N . ILE A 1 104 ? 0.897 -6.307 15.971 1.00 6.81 128 ILE A N 1
ATOM 761 C CA . ILE A 1 104 ? 1.612 -6.672 17.196 1.00 7.50 128 ILE A CA 1
ATOM 762 C C . ILE A 1 104 ? 0.700 -6.358 18.378 1.00 7.46 128 ILE A C 1
ATOM 763 O O . ILE A 1 104 ? 0.058 -5.294 18.381 1.00 7.60 128 ILE A O 1
ATOM 768 N N . PRO A 1 105 ? 0.625 -7.212 19.409 1.00 7.89 129 PRO A N 1
ATOM 769 C CA . PRO A 1 105 ? -0.111 -6.827 20.623 1.00 7.88 129 PRO A CA 1
ATOM 770 C C . PRO A 1 105 ? 0.567 -5.645 2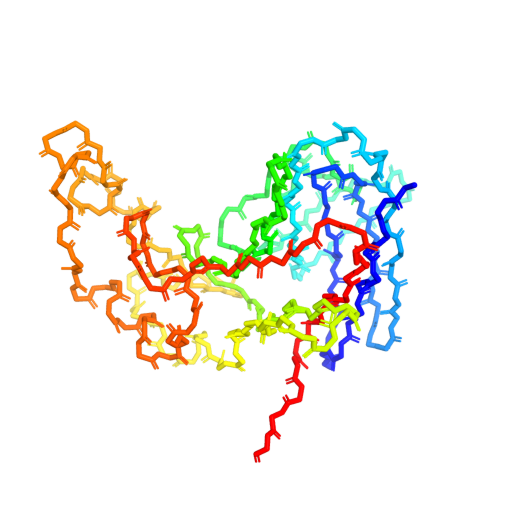1.301 1.00 8.05 129 PRO A C 1
ATOM 771 O O . PRO A 1 105 ? 1.792 -5.513 21.280 1.00 8.70 129 PRO A O 1
ATOM 775 N N . LEU A 1 106 ? -0.244 -4.798 21.937 1.00 8.67 130 LEU A N 1
ATOM 776 C CA . LEU A 1 106 ? 0.213 -3.496 22.401 1.00 9.99 130 LEU A CA 1
ATOM 777 C C . LEU A 1 106 ? -0.569 -3.080 23.637 1.00 9.53 130 LEU A C 1
ATOM 778 O O . LEU A 1 106 ? -1.774 -3.301 23.696 1.00 9.63 130 LEU A O 1
ATOM 783 N N . ALA A 1 107 ? 0.101 -2.416 24.588 1.00 9.12 131 ALA A N 1
ATOM 784 C CA . ALA A 1 107 ? -0.564 -1.801 25.735 1.00 10.13 131 ALA A CA 1
ATOM 785 C C . ALA A 1 107 ? -0.048 -0.387 25.949 1.00 9.72 131 ALA A C 1
ATOM 786 O O . ALA A 1 107 ? 1.110 -0.086 25.658 1.00 10.92 131 ALA A O 1
ATOM 788 N N A ILE A 1 108 ? -0.895 0.487 26.486 0.50 9.97 132 ILE A N 1
ATOM 789 N N B ILE A 1 108 ? -0.936 0.479 26.435 0.50 9.53 132 ILE A N 1
ATOM 790 C CA A ILE A 1 108 ? -0.439 1.818 26.871 0.50 10.80 132 ILE A CA 1
ATOM 791 C CA B ILE A 1 108 ? -0.577 1.804 26.923 0.50 10.13 132 ILE A CA 1
ATOM 792 C C A ILE A 1 108 ? -0.810 2.063 28.332 0.50 10.82 132 ILE A C 1
ATOM 793 C C B ILE A 1 108 ? -0.770 1.792 28.425 0.50 10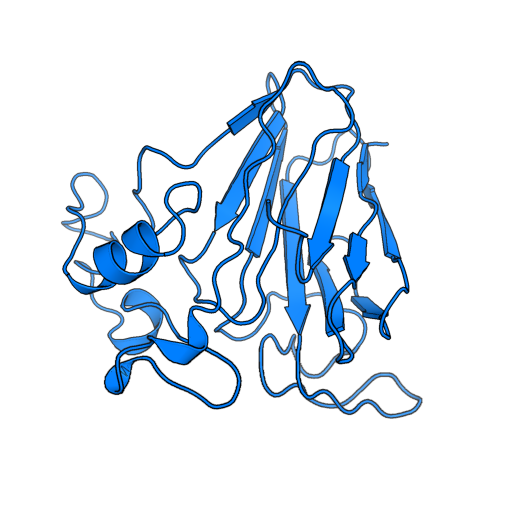.73 132 ILE A C 1
ATOM 794 O O A ILE A 1 108 ? -1.985 1.975 28.705 0.50 10.49 132 ILE A O 1
ATOM 795 O O B ILE A 1 108 ? -1.801 1.318 28.917 0.50 10.52 132 ILE A O 1
ATOM 804 N N . GLN A 1 109 ? 0.200 2.322 29.155 1.00 11.41 133 GLN A N 1
ATOM 805 C CA . GLN A 1 109 ? 0.080 2.399 30.607 1.00 12.66 133 GLN A CA 1
ATOM 806 C C . GLN A 1 109 ? 0.490 3.770 31.113 1.00 10.69 133 GLN A C 1
ATOM 807 O O . GLN A 1 109 ? 1.698 4.081 31.145 1.00 10.76 133 GLN A O 1
ATOM 813 N N . PRO A 1 110 ? -0.455 4.612 31.519 1.00 10.02 134 PRO A N 1
ATOM 814 C CA . PRO A 1 110 ? -0.076 5.853 32.204 1.00 9.89 134 PRO A CA 1
ATOM 815 C C . PRO A 1 110 ? 0.730 5.540 33.456 1.00 9.58 134 PRO A C 1
ATOM 816 O O . PRO A 1 110 ? 0.422 4.603 34.189 1.00 10.83 134 PRO A O 1
ATOM 820 N N . THR A 1 111 ? 1.770 6.344 33.702 1.00 9.35 135 THR A N 1
ATOM 821 C CA . THR A 1 111 ? 2.506 6.204 34.953 1.00 11.11 135 THR A CA 1
ATOM 822 C C . THR A 1 111 ? 1.613 6.514 36.147 1.00 11.04 135 THR A C 1
ATOM 823 O O . THR A 1 111 ? 1.812 5.966 37.237 1.00 13.67 135 THR A O 1
ATOM 827 N N . ASN A 1 112 ? 0.614 7.368 35.953 1.00 9.47 136 ASN A N 1
ATOM 828 C CA . ASN A 1 112 ? -0.381 7.653 36.979 1.0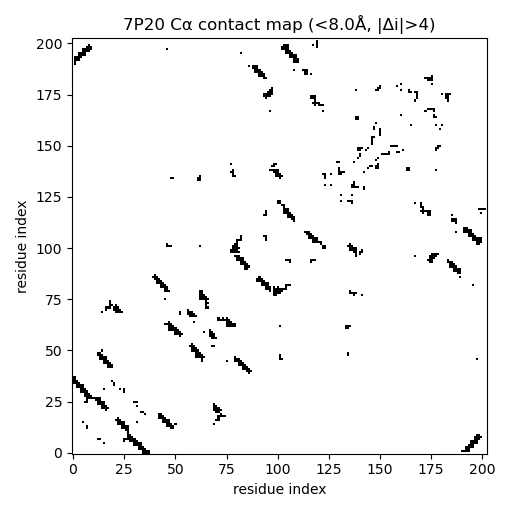0 10.01 136 ASN A CA 1
ATOM 829 C C . ASN A 1 112 ? -1.341 6.473 37.103 1.00 10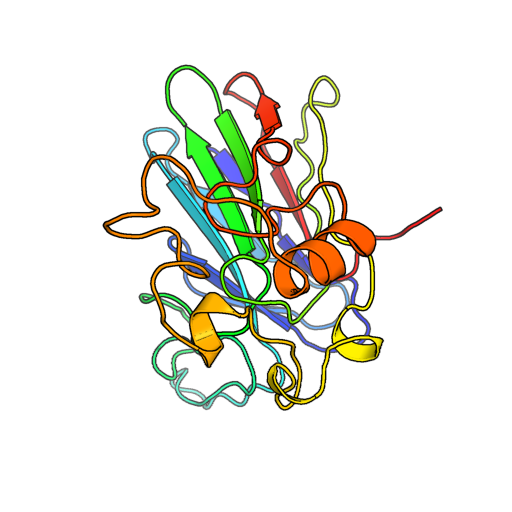.28 136 ASN A C 1
ATOM 830 O O . ASN A 1 112 ? -2.177 6.247 36.222 1.00 10.80 136 ASN A O 1
ATOM 835 N N . ALA A 1 113 ? -1.229 5.721 38.202 1.00 10.63 137 ALA A N 1
ATOM 836 C CA . ALA A 1 113 ? -2.060 4.542 38.436 1.00 11.66 137 ALA A CA 1
ATOM 837 C C . ALA A 1 113 ? -3.533 4.870 38.670 1.00 10.88 137 ALA A C 1
ATOM 838 O O . ALA A 1 113 ? -4.347 3.943 38.756 1.00 12.05 137 ALA A O 1
ATOM 840 N N . GLN A 1 114 ? -3.898 6.148 38.784 1.00 9.26 138 GLN A N 1
ATOM 841 C CA . GLN A 1 114 ? -5.305 6.515 38.910 1.00 9.42 138 GLN A CA 1
ATOM 842 C C . GLN A 1 114 ? -6.074 6.324 37.611 1.00 8.94 138 GLN A C 1
ATOM 843 O O . GLN A 1 114 ? -7.306 6.421 37.623 1.00 9.37 138 GLN A O 1
ATOM 849 N N . CYS A 1 115 ? -5.381 6.050 36.503 1.00 8.75 139 CYS A N 1
ATOM 850 C CA . CYS A 1 115 ? -5.975 6.030 35.175 1.00 8.75 139 CYS A CA 1
ATOM 851 C C . CYS A 1 115 ? -5.844 4.649 34.539 1.00 9.45 139 CYS A C 1
ATOM 852 O O . CYS A 1 115 ? -4.897 3.905 34.818 1.00 10.51 139 CYS A O 1
ATOM 855 N N . THR A 1 116 ? -6.790 4.325 33.659 1.00 9.03 140 THR A N 1
ATOM 856 C CA . THR A 1 116 ? -6.831 3.008 33.028 1.00 9.24 140 THR A CA 1
ATOM 857 C C . THR A 1 116 ? -5.666 2.815 32.059 1.00 8.50 140 THR A C 1
ATOM 858 O O . THR A 1 116 ? -5.256 3.744 31.355 1.00 8.73 140 THR A O 1
ATOM 862 N N . ALA A 1 117 ? -5.156 1.583 32.001 1.00 8.64 141 ALA A N 1
ATOM 863 C CA . ALA A 1 117 ? -4.092 1.188 31.080 1.00 9.39 141 ALA A CA 1
ATOM 864 C C . ALA A 1 117 ? -4.654 0.209 30.055 1.00 10.01 141 ALA A C 1
ATOM 865 O O . ALA A 1 117 ? -4.602 -1.011 30.262 1.00 12.27 141 ALA A O 1
ATOM 867 N N . PRO A 1 118 ? -5.184 0.680 28.930 1.00 9.02 142 PRO A N 1
ATOM 868 C CA . PRO A 1 118 ? -5.796 -0.242 27.965 1.00 9.18 142 PRO A CA 1
ATOM 869 C C . PRO A 1 118 ? -4.759 -1.059 27.213 1.00 8.87 142 PRO A C 1
ATOM 870 O O . PRO A 1 118 ? -3.617 -0.635 27.006 1.00 9.81 142 PRO A O 1
ATOM 874 N N . ALA A 1 119 ? -5.186 -2.233 26.756 1.00 9.48 143 ALA A N 1
ATOM 875 C CA . ALA A 1 119 ? -4.273 -3.123 26.060 1.00 11.12 143 ALA A CA 1
ATOM 876 C C . ALA A 1 119 ? -5.036 -3.955 25.048 1.00 11.74 143 ALA A C 1
ATOM 877 O O . ALA A 1 119 ? -6.230 -4.224 25.206 1.00 13.73 143 ALA A O 1
ATOM 879 N N . CYS A 1 120 ? -4.330 -4.354 24.002 1.00 10.63 144 CYS A N 1
ATOM 880 C CA . CYS A 1 120 ? -4.767 -5.418 23.108 1.00 10.36 144 CYS A CA 1
ATOM 881 C C . CYS A 1 120 ? -3.687 -6.491 23.189 1.00 10.02 144 CYS A C 1
ATOM 882 O O . CYS A 1 120 ? -2.646 -6.390 22.534 1.00 10.26 144 CYS A O 1
ATOM 885 N N . LYS A 1 121 ? -3.922 -7.511 24.004 1.00 10.59 145 LYS A N 1
ATOM 886 C CA . LYS A 1 121 ? -2.895 -8.494 24.295 1.00 11.70 145 LYS A CA 1
ATOM 887 C C . LYS A 1 121 ? -2.989 -9.737 23.427 1.00 11.51 145 LYS A C 1
ATOM 888 O O . LYS A 1 121 ? -2.028 -10.513 23.383 1.00 13.04 145 LYS A O 1
ATOM 894 N N . ALA A 1 122 ? -4.107 -9.937 22.737 1.00 11.62 146 ALA A N 1
ATOM 895 C CA . ALA A 1 122 ? -4.385 -11.183 22.047 1.00 12.74 146 ALA A CA 1
ATOM 896 C C . ALA A 1 122 ? -3.626 -11.263 20.731 1.00 12.25 146 ALA A C 1
ATOM 897 O O . ALA A 1 122 ? -3.330 -10.249 20.087 1.00 12.57 146 ALA A O 1
ATOM 899 N N . ASP A 1 123 ? -3.337 -12.494 20.318 1.00 13.41 147 ASP A N 1
ATOM 900 C CA . ASP A 1 123 ? -2.725 -12.739 19.013 1.00 15.56 147 ASP A CA 1
ATOM 901 C C . ASP A 1 123 ? -3.809 -12.742 17.941 1.00 15.13 147 ASP A C 1
ATOM 902 O O . ASP A 1 123 ? -4.306 -13.790 17.530 1.00 16.02 147 ASP A O 1
ATOM 907 N N . ILE A 1 124 ? -4.151 -11.548 17.451 1.00 14.06 148 ILE A N 1
ATOM 908 C CA . ILE A 1 124 ? -5.217 -11.433 16.459 1.00 13.62 148 ILE A CA 1
ATOM 909 C C . ILE A 1 124 ? -4.813 -12.070 15.128 1.00 13.67 148 ILE A C 1
ATOM 910 O O . ILE A 1 124 ? -5.674 -12.517 14.363 1.00 14.83 148 ILE A O 1
ATOM 915 N N . ASN A 1 125 ? -3.509 -12.158 14.844 1.00 14.29 149 ASN A N 1
ATOM 916 C CA . ASN A 1 125 ? -3.060 -12.779 13.600 1.00 16.30 149 ASN A CA 1
ATOM 917 C C . ASN A 1 125 ? -3.499 -14.233 13.489 1.00 18.79 149 ASN A C 1
ATOM 918 O O . ASN A 1 125 ? -3.715 -14.731 12.377 1.00 20.18 149 ASN A O 1
ATOM 923 N N . ALA A 1 126 ? -3.625 -14.933 14.621 1.00 20.45 150 ALA A N 1
ATOM 924 C CA . ALA A 1 126 ? -4.020 -16.339 14.598 1.00 22.81 150 ALA A CA 1
ATOM 925 C C . ALA A 1 126 ? -5.482 -16.528 14.206 1.00 24.47 150 ALA A C 1
ATOM 926 O O . ALA A 1 126 ? -5.844 -17.599 13.710 1.00 27.18 150 ALA A O 1
ATOM 928 N N . VAL A 1 127 ? -6.312 -15.501 14.376 1.00 25.32 151 VAL A N 1
ATOM 929 C CA . VAL A 1 127 ? -7.764 -15.585 14.242 1.00 25.56 151 VAL A CA 1
ATOM 930 C C . VAL A 1 127 ? -8.284 -14.760 13.063 1.00 23.97 151 VAL A C 1
ATOM 931 O O . VAL A 1 127 ? -9.493 -14.754 12.785 1.00 25.25 151 VAL A O 1
ATOM 935 N N . CYS A 1 128 ? -7.399 -14.128 12.323 1.00 21.69 152 CYS A N 1
ATOM 936 C CA . CYS A 1 128 ? -7.801 -13.160 11.317 1.00 17.38 152 CYS A CA 1
ATOM 937 C C . CYS A 1 128 ? -8.556 -13.831 10.171 1.00 16.43 152 CYS A C 1
ATOM 938 O O . CYS A 1 128 ? -8.058 -14.807 9.604 1.00 16.15 152 CYS A O 1
ATOM 941 N N . PRO A 1 129 ? -9.733 -13.322 9.781 1.00 16.07 153 PRO A N 1
ATOM 942 C CA . PRO A 1 129 ? -10.430 -13.877 8.607 1.00 15.83 153 PRO A CA 1
ATOM 943 C C . PRO A 1 129 ? -9.562 -13.758 7.366 1.00 14.04 153 PRO A C 1
ATOM 944 O O . PRO A 1 129 ? -8.772 -12.823 7.230 1.00 13.62 153 PRO A O 1
ATOM 948 N N . SER A 1 130 ? -9.741 -14.703 6.440 1.00 15.67 154 SER A N 1
ATOM 949 C CA . SER A 1 130 ? -8.798 -14.836 5.333 1.00 18.01 154 SER A CA 1
ATOM 950 C C . SER A 1 130 ? -8.749 -13.579 4.472 1.00 19.29 154 SER A C 1
ATOM 951 O O . SER A 1 130 ? -7.679 -13.193 3.990 1.00 19.20 154 SER A O 1
ATOM 954 N N . GLU A 1 131 ? -9.890 -12.916 4.281 1.00 19.58 155 GLU A N 1
ATOM 955 C CA . GLU A 1 131 ? -9.901 -11.727 3.435 1.00 21.60 155 GLU A CA 1
ATOM 956 C C . GLU A 1 131 ? -9.171 -10.543 4.059 1.00 17.43 155 GLU A C 1
ATOM 957 O O . GLU A 1 131 ? -8.776 -9.621 3.334 1.00 18.47 155 GLU A O 1
ATOM 963 N N . LEU A 1 132 ? -8.964 -10.555 5.377 1.00 13.83 156 LEU A N 1
ATOM 964 C CA . LEU A 1 132 ? -8.223 -9.500 6.051 1.00 12.03 156 LEU A CA 1
ATOM 965 C C . LEU A 1 132 ? -6.758 -9.847 6.268 1.00 10.76 156 LEU A C 1
ATOM 966 O O . LEU A 1 132 ? -5.979 -8.967 6.647 1.00 10.67 156 LEU A O 1
ATOM 971 N N . LYS A 1 133 ? -6.362 -11.094 6.030 1.00 11.80 157 LYS A N 1
ATOM 972 C CA . LYS A 1 133 ? -5.022 -11.532 6.376 1.00 12.91 157 LYS A CA 1
ATOM 973 C C . LYS A 1 133 ? -4.009 -11.034 5.355 1.00 13.55 157 LYS A C 1
ATOM 974 O O . LYS A 1 133 ? -4.248 -11.077 4.144 1.00 16.67 157 LYS A O 1
ATOM 980 N N . VAL A 1 134 ? -2.869 -10.559 5.854 1.00 12.25 158 VAL A N 1
ATOM 981 C CA . VAL A 1 134 ? -1.695 -10.289 5.035 1.00 11.73 158 VAL A CA 1
ATOM 982 C C . VAL A 1 134 ? -0.491 -10.816 5.801 1.00 11.45 158 VAL A C 1
ATOM 983 O O . VAL A 1 134 ? -0.585 -11.164 6.980 1.00 11.71 158 VAL A O 1
ATOM 987 N N . ASP A 1 135 ? 0.650 -10.884 5.124 1.00 10.56 159 ASP A N 1
ATOM 988 C CA . ASP A 1 135 ? 1.837 -11.403 5.793 1.00 11.95 159 ASP A CA 1
ATOM 989 C C . ASP A 1 135 ? 2.168 -10.532 6.996 1.00 11.31 159 ASP A C 1
ATOM 990 O O . ASP A 1 135 ? 2.362 -9.319 6.858 1.00 11.95 159 ASP A O 1
ATOM 995 N N . GLY A 1 136 ? 2.188 -11.139 8.182 1.00 10.75 160 GLY A N 1
ATOM 996 C CA . GLY A 1 136 ? 2.552 -10.430 9.388 1.00 10.19 160 GLY A CA 1
ATOM 997 C C . GLY A 1 136 ? 1.447 -9.655 10.073 1.00 9.41 160 GLY A C 1
ATOM 998 O O . GLY A 1 136 ? 1.711 -9.048 11.121 1.00 8.97 160 GLY A O 1
ATOM 999 N N . GLY A 1 137 ? 0.227 -9.637 9.540 1.00 8.93 161 GLY A N 1
ATOM 1000 C CA . GLY A 1 137 ? -0.787 -8.834 10.190 1.00 8.92 161 GLY A CA 1
ATOM 1001 C C . GLY A 1 137 ? -2.198 -9.129 9.725 1.00 8.37 161 GLY A C 1
ATOM 1002 O O . GLY A 1 137 ? -2.455 -10.083 8.988 1.00 9.83 161 GLY A O 1
ATOM 1003 N N . CYS A 1 138 ? -3.120 -8.287 10.183 1.00 8.14 162 CYS A N 1
ATOM 1004 C CA . CYS A 1 138 ? -4.545 -8.475 9.927 1.00 8.72 162 CYS A CA 1
ATOM 1005 C C . CYS A 1 138 ? -5.148 -7.104 9.665 1.00 7.45 162 CYS A C 1
ATOM 1006 O O . CYS A 1 138 ? -5.218 -6.274 10.574 1.00 8.06 162 CYS A O 1
ATOM 1009 N N . ASN A 1 139 ? -5.583 -6.867 8.434 1.00 7.45 163 ASN A N 1
ATOM 1010 C CA . ASN A 1 139 ? -6.152 -5.575 8.095 1.00 8.26 163 ASN A CA 1
ATOM 1011 C C . ASN A 1 139 ? -7.546 -5.405 8.686 1.00 7.62 163 ASN A C 1
ATOM 1012 O O . ASN A 1 139 ? -8.256 -6.373 8.982 1.00 9.49 163 ASN A O 1
ATOM 1017 N N . SER A 1 140 ? -7.950 -4.148 8.828 1.00 7.36 164 SER A N 1
ATOM 1018 C CA . SER A 1 140 ? -9.335 -3.861 9.150 1.00 7.74 164 SER A CA 1
ATOM 1019 C C . SER A 1 140 ? -10.209 -3.951 7.900 1.00 8.08 164 SER A C 1
ATOM 1020 O O . SER A 1 140 ? -9.739 -3.828 6.767 1.00 8.03 164 SER A O 1
ATOM 1023 N N . ALA A 1 141 ? -11.511 -4.150 8.123 1.00 7.99 165 ALA A N 1
ATOM 1024 C CA . ALA A 1 141 ? -12.445 -4.177 7.001 1.00 8.26 165 ALA A CA 1
ATOM 1025 C C . ALA A 1 141 ? -12.448 -2.850 6.250 1.00 7.67 165 ALA A C 1
ATOM 1026 O O . ALA A 1 141 ? -12.594 -2.830 5.027 1.00 8.78 165 ALA A O 1
ATOM 1028 N N . CYS A 1 142 ? -12.263 -1.729 6.953 1.00 7.65 166 CYS A N 1
ATOM 1029 C CA . CYS A 1 142 ? -12.211 -0.450 6.254 1.00 7.94 166 CYS A CA 1
ATOM 1030 C C . CYS A 1 142 ? -11.046 -0.410 5.279 1.00 7.77 166 CYS A C 1
ATOM 1031 O O . CYS A 1 142 ? -11.200 0.034 4.136 1.00 8.51 166 CYS A O 1
ATOM 1034 N N . ASN A 1 143 ? -9.872 -0.891 5.695 1.00 8.49 167 ASN A N 1
ATOM 1035 C CA . ASN A 1 143 ? -8.746 -0.839 4.767 1.00 9.87 167 ASN A CA 1
ATOM 1036 C C . ASN A 1 143 ? -8.881 -1.817 3.607 1.00 8.78 167 ASN A C 1
ATOM 1037 O O . ASN A 1 143 ? -8.391 -1.523 2.511 1.00 10.42 167 ASN A O 1
ATOM 1042 N N . VAL A 1 144 ? -9.548 -2.960 3.808 1.00 8.31 168 VAL A N 1
ATOM 1043 C CA . VAL A 1 144 ? -9.670 -3.947 2.737 1.00 9.44 168 VAL A CA 1
ATOM 1044 C C . VAL A 1 144 ? -10.780 -3.568 1.768 1.00 9.45 168 VAL A C 1
ATOM 1045 O O . VAL A 1 144 ? -10.587 -3.584 0.546 1.00 10.77 168 VAL A O 1
ATOM 1049 N N . PHE A 1 145 ? -11.954 -3.221 2.294 1.00 8.47 169 PHE A N 1
ATOM 1050 C CA . PHE A 1 145 ? -13.132 -3.023 1.462 1.00 9.14 169 PHE A CA 1
ATOM 1051 C C . PHE A 1 145 ? -13.359 -1.572 1.072 1.00 8.45 169 PHE A C 1
ATOM 1052 O O . PHE A 1 145 ? -13.904 -1.308 -0.007 1.00 9.43 169 PHE A O 1
ATOM 1060 N N . LYS A 1 146 ? -12.964 -0.631 1.931 1.00 8.87 170 LYS A N 1
ATOM 1061 C CA . LYS A 1 146 ? -12.905 0.799 1.619 1.00 9.27 170 LYS A CA 1
ATOM 1062 C C . LYS A 1 146 ? -14.266 1.454 1.435 1.00 10.50 170 LYS A C 1
ATOM 1063 O O . LYS A 1 146 ? -14.347 2.575 0.930 1.00 12.74 170 LYS A O 1
ATOM 1069 N N . THR A 1 147 ? -15.338 0.800 1.857 1.00 9.56 171 THR A N 1
ATOM 1070 C CA . THR A 1 147 ? -16.680 1.338 1.698 1.00 9.49 171 THR A CA 1
ATOM 1071 C C . THR A 1 147 ? -17.174 1.993 2.987 1.00 9.60 171 THR A C 1
ATOM 1072 O O . THR A 1 147 ? -16.626 1.790 4.075 1.00 10.19 171 THR A O 1
ATOM 1076 N N . ASP A 1 148 ? -18.241 2.782 2.848 1.00 9.93 172 ASP A N 1
ATOM 1077 C CA . ASP A 1 148 ? -18.609 3.717 3.907 1.00 10.47 172 ASP A CA 1
ATOM 1078 C C . ASP A 1 148 ? -19.122 3.028 5.171 1.00 10.21 172 ASP A C 1
ATOM 1079 O O . ASP A 1 148 ? -18.961 3.573 6.268 1.00 10.97 172 ASP A O 1
ATOM 1084 N N A GLN A 1 149 ? -19.736 1.845 5.048 0.49 9.93 173 GLN A N 1
ATOM 1085 N N B GLN A 1 149 ? -19.753 1.855 5.049 0.51 10.30 173 GLN A N 1
ATOM 1086 C CA A GLN A 1 149 ? -20.241 1.161 6.237 0.49 10.45 173 GLN A CA 1
ATOM 1087 C CA B GLN A 1 149 ? -20.227 1.183 6.254 0.51 11.38 173 GLN A CA 1
ATOM 1088 C C A GLN A 1 149 ? -19.125 0.587 7.104 0.49 9.95 173 GLN A C 1
ATOM 1089 C C B GLN A 1 149 ? -19.069 0.729 7.136 0.51 10.16 173 GLN A C 1
ATOM 1090 O O A GLN A 1 149 ? -19.340 0.367 8.300 0.49 10.81 173 GLN A O 1
ATOM 1091 O O B GLN A 1 149 ? -19.185 0.751 8.366 0.51 10.78 173 GLN A O 1
ATOM 1102 N N . TYR A 1 150 ? -17.944 0.337 6.536 1.00 9.48 174 TYR A N 1
ATOM 1103 C CA . TYR A 1 150 ? -16.806 -0.119 7.323 1.00 8.75 174 TYR A CA 1
ATOM 1104 C C . TYR A 1 150 ? -15.923 1.026 7.761 1.00 9.02 174 TYR A C 1
ATOM 1105 O O . TYR A 1 150 ? -15.316 0.955 8.834 1.00 10.80 174 TYR A O 1
ATOM 1114 N N . CYS A 1 151 ? -15.867 2.087 6.966 1.00 8.95 175 CYS A N 1
ATOM 1115 C CA . CYS A 1 151 ? -15.005 3.223 7.250 1.00 9.10 175 CYS A CA 1
ATOM 1116 C C . CYS A 1 151 ? -15.719 4.327 8.014 1.00 9.74 175 CYS A C 1
ATOM 1117 O O . CYS A 1 151 ? -15.060 5.269 8.462 1.00 11.53 175 CYS A O 1
ATOM 1120 N N . CYS A 1 152 ? -17.042 4.230 8.173 1.00 9.74 176 CYS A N 1
ATOM 1121 C CA . CYS A 1 152 ? -17.830 5.211 8.926 1.00 10.60 176 CYS A CA 1
ATOM 1122 C C . CYS A 1 152 ? -17.726 6.602 8.310 1.00 11.50 176 CYS A C 1
ATOM 1123 O O . CYS A 1 152 ? -17.410 7.589 8.982 1.00 11.49 176 CYS A O 1
ATOM 1126 N N . ARG A 1 153 ? -18.013 6.676 7.016 1.00 11.53 177 ARG A N 1
ATOM 1127 C CA . ARG A 1 153 ? -17.958 7.923 6.270 1.00 12.86 177 ARG A CA 1
ATOM 1128 C C . ARG A 1 153 ? -19.312 8.193 5.628 1.00 13.09 177 ARG A C 1
ATOM 1129 O O . ARG A 1 153 ? -20.137 7.288 5.474 1.00 12.06 177 ARG A O 1
ATOM 1137 N N . ASN A 1 154 ? -19.540 9.461 5.276 1.00 13.68 178 ASN A N 1
ATOM 1138 C CA . ASN A 1 154 ? -20.705 9.877 4.483 1.00 14.87 178 ASN A CA 1
ATOM 1139 C C . ASN A 1 154 ? -21.993 9.479 5.191 1.00 14.08 178 ASN A C 1
ATOM 1140 O O . ASN A 1 154 ? -22.258 10.014 6.283 1.00 13.88 178 ASN A O 1
ATOM 1145 N N . ALA A 1 155 ? -22.817 8.591 4.628 1.00 14.29 179 ALA A N 1
ATOM 1146 C CA . ALA A 1 155 ? -24.080 8.230 5.268 1.00 14.44 179 ALA A CA 1
ATOM 1147 C C . ALA A 1 155 ? -23.889 7.535 6.606 1.00 14.20 179 ALA A C 1
ATOM 1148 O O . ALA A 1 155 ? -24.857 7.412 7.364 1.00 15.47 179 ALA A O 1
ATOM 1150 N N . TYR A 1 156 ? -22.679 7.080 6.914 1.00 12.18 180 TYR A N 1
ATOM 1151 C CA . TYR A 1 156 ? -22.405 6.370 8.150 1.00 11.88 180 TYR A CA 1
ATOM 1152 C C . TYR A 1 156 ? -21.615 7.204 9.144 1.00 13.21 180 TYR A C 1
ATOM 1153 O O . TYR A 1 156 ? -21.324 6.713 10.235 1.00 15.94 180 TYR A O 1
ATOM 1162 N N . VAL A 1 157 ? -21.270 8.452 8.806 1.00 12.29 181 VAL A N 1
ATOM 1163 C CA . VAL A 1 157 ? -20.371 9.225 9.661 1.00 12.83 181 VAL A CA 1
ATOM 1164 C C . VAL A 1 157 ? -20.970 9.465 11.044 1.00 13.64 181 VAL A C 1
ATOM 1165 O O . VAL A 1 157 ? -20.245 9.476 12.049 1.00 15.08 181 VAL A O 1
ATOM 1169 N N . ASP A 1 158 ? -22.289 9.633 11.125 1.00 13.27 182 ASP A N 1
ATOM 1170 C CA . ASP A 1 158 ? -22.973 9.990 12.365 1.00 15.18 182 ASP A CA 1
ATOM 1171 C C . ASP A 1 158 ? -23.790 8.836 12.928 1.00 16.47 182 ASP A C 1
ATOM 1172 O O . ASP A 1 158 ? -24.518 9.014 13.911 1.00 17.85 182 ASP A O 1
ATOM 1177 N N . ASN A 1 159 ? -23.716 7.670 12.296 1.00 14.50 183 ASN A N 1
ATOM 1178 C CA . ASN A 1 159 ? -24.463 6.492 12.704 1.00 15.09 183 ASN A CA 1
ATOM 1179 C C . ASN A 1 159 ? -23.809 5.304 12.022 1.00 13.40 183 ASN A C 1
ATOM 1180 O O . ASN A 1 159 ? -24.154 4.959 10.889 1.00 14.73 183 ASN A O 1
ATOM 1185 N N . CYS A 1 160 ? -22.841 4.691 12.695 1.00 11.44 184 CYS A N 1
ATOM 1186 C CA . CYS A 1 160 ? -22.024 3.634 12.109 1.00 11.62 184 CYS A CA 1
ATOM 1187 C C . CYS A 1 160 ? -22.069 2.416 13.017 1.00 11.78 184 CYS A C 1
ATOM 1188 O O . CYS A 1 160 ? -21.320 2.346 14.006 1.00 12.91 184 CYS A O 1
ATOM 1191 N N . PRO A 1 161 ? -22.934 1.453 12.731 1.00 12.22 185 PRO A N 1
ATOM 1192 C CA . PRO A 1 161 ? -22.996 0.254 13.568 1.00 12.29 185 PRO A CA 1
ATOM 1193 C C . PRO A 1 161 ? -21.728 -0.575 13.454 1.00 11.48 185 PRO A C 1
ATOM 1194 O O . PRO A 1 161 ? -21.039 -0.578 12.431 1.00 12.40 185 PRO A O 1
ATOM 1198 N N . ALA A 1 162 ? -21.417 -1.275 14.538 1.00 10.78 186 ALA A N 1
ATOM 1199 C CA . ALA A 1 162 ? -20.388 -2.297 14.488 1.00 10.22 186 ALA A CA 1
ATOM 1200 C C . ALA A 1 162 ? -20.794 -3.380 13.493 1.00 10.80 186 ALA A C 1
ATOM 1201 O O . ALA A 1 162 ? -21.979 -3.588 13.217 1.00 12.16 186 ALA A O 1
ATOM 1203 N 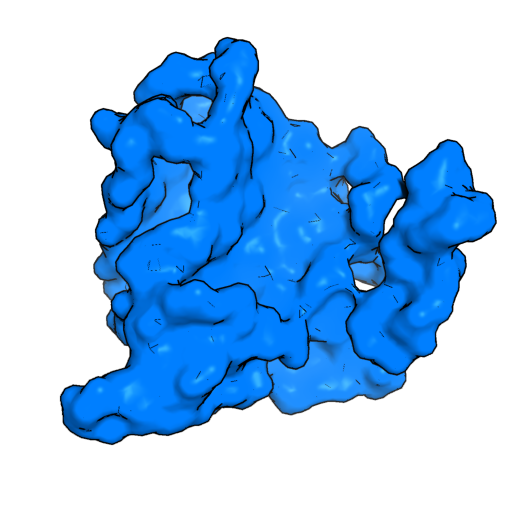N . THR A 1 163 ? -19.800 -4.063 12.941 1.00 10.06 187 THR A N 1
ATOM 1204 C CA . THR A 1 163 ? -20.019 -5.089 11.934 1.00 9.90 187 THR A CA 1
ATOM 1205 C C . THR A 1 163 ? -19.466 -6.415 12.426 1.00 9.03 187 THR A C 1
ATOM 1206 O O . THR A 1 163 ? -18.783 -6.493 13.448 1.00 9.57 187 THR A O 1
ATOM 1210 N N . GLN A 1 164 ? -19.752 -7.467 11.662 1.00 9.72 188 GLN A N 1
ATOM 1211 C CA . GLN A 1 164 ? -19.164 -8.763 11.972 1.00 10.86 188 GLN A CA 1
ATOM 1212 C C . GLN A 1 164 ? -17.644 -8.674 12.010 1.00 10.68 188 GLN A C 1
ATOM 1213 O O . GLN A 1 164 ? -16.996 -9.285 12.866 1.00 12.64 188 GLN A O 1
ATOM 1219 N N . TYR A 1 165 ? -17.058 -7.880 11.118 1.00 9.39 189 TYR A N 1
ATOM 1220 C CA . TYR A 1 165 ? -15.606 -7.760 11.091 1.00 9.17 189 TYR A CA 1
ATOM 1221 C C . TYR A 1 165 ? -15.099 -7.041 12.331 1.00 8.99 189 TYR A C 1
ATOM 1222 O O . TYR A 1 165 ? -14.167 -7.512 12.994 1.00 10.07 189 TYR A O 1
ATOM 1231 N N . SER A 1 166 ? -15.698 -5.893 12.664 1.00 8.21 190 SER A N 1
ATOM 1232 C CA . SER A 1 166 ? -15.206 -5.147 13.816 1.00 8.85 190 SER A CA 1
ATOM 1233 C C . SER A 1 166 ? -15.370 -5.958 15.091 1.00 8.33 190 SER A C 1
ATOM 1234 O O . SER A 1 166 ? -14.508 -5.921 15.977 1.00 8.46 190 SER A O 1
ATOM 1237 N N . LYS A 1 167 ? -16.451 -6.735 15.183 1.00 8.00 191 LYS A N 1
ATOM 1238 C CA . LYS A 1 167 ? -16.708 -7.501 16.397 1.00 7.96 191 LYS A CA 1
ATOM 1239 C C . LYS A 1 167 ? -15.745 -8.667 16.575 1.00 7.99 191 LYS A C 1
ATOM 1240 O O . LYS A 1 167 ? -15.554 -9.133 17.705 1.00 9.84 191 LYS A O 1
ATOM 1246 N N . ILE A 1 168 ? -15.123 -9.150 15.501 1.00 7.61 192 ILE A N 1
ATOM 1247 C CA . ILE A 1 168 ? -14.050 -10.121 15.676 1.00 8.52 192 ILE A CA 1
ATOM 1248 C C . ILE A 1 168 ? -12.888 -9.475 16.419 1.00 8.79 192 ILE A C 1
ATOM 1249 O O . ILE A 1 168 ? -12.326 -10.064 17.349 1.00 9.99 192 ILE A O 1
ATOM 1254 N N . PHE A 1 169 ? -12.521 -8.247 16.032 1.00 8.43 193 PHE A N 1
ATOM 1255 C CA . PHE A 1 169 ? -11.482 -7.525 16.761 1.00 8.90 193 PHE A CA 1
ATOM 1256 C C . PHE A 1 169 ? -11.915 -7.220 18.190 1.00 8.15 193 PHE A C 1
ATOM 1257 O O . PHE A 1 169 ? -11.117 -7.350 19.126 1.00 8.68 193 PHE A O 1
ATOM 1265 N N . LYS A 1 170 ? -13.170 -6.779 18.375 1.00 7.86 194 LYS A N 1
ATOM 1266 C CA . LYS A 1 170 ? -13.635 -6.403 19.710 1.00 8.70 194 LYS A CA 1
ATOM 1267 C C . LYS A 1 170 ? -13.633 -7.595 20.660 1.00 9.25 194 LYS A C 1
ATOM 1268 O O . LYS A 1 170 ? -13.368 -7.443 21.863 1.00 10.95 194 LYS A O 1
ATOM 1274 N N . ASN A 1 171 ? -13.950 -8.784 20.143 1.00 8.92 195 ASN A N 1
ATOM 1275 C CA . ASN A 1 171 ? -13.878 -9.992 20.958 1.00 10.01 195 ASN A CA 1
ATOM 1276 C C . ASN A 1 171 ? -12.460 -10.206 21.472 1.00 10.67 195 ASN A C 1
ATOM 1277 O O . ASN A 1 171 ? -12.242 -10.439 22.669 1.00 11.43 195 ASN A O 1
ATOM 1282 N N . GLN A 1 172 ? -11.480 -10.129 20.572 1.00 10.49 196 GLN A N 1
ATOM 1283 C CA . GLN A 1 172 ? -10.096 -10.397 20.944 1.00 11.08 196 GLN A CA 1
ATOM 1284 C C . GLN A 1 172 ? -9.570 -9.345 21.911 1.00 11.19 196 GLN A C 1
ATOM 1285 O O . GLN A 1 172 ? -8.851 -9.673 22.865 1.00 12.21 196 GLN A O 1
ATOM 1291 N N . CYS A 1 173 ? -9.931 -8.081 21.696 1.00 10.60 197 CYS A N 1
ATOM 1292 C CA . CYS A 1 173 ? -9.377 -6.964 22.464 1.00 10.00 197 CYS A CA 1
ATOM 1293 C C . CYS A 1 173 ? -10.479 -5.980 22.811 1.00 9.77 197 CYS A C 1
ATOM 1294 O O . CYS A 1 173 ? -10.639 -4.944 22.151 1.00 9.11 197 CYS A O 1
ATOM 1297 N N . PRO A 1 174 ? -11.259 -6.268 23.857 1.00 10.50 198 PRO A N 1
ATOM 1298 C CA . PRO A 1 174 ? -12.400 -5.399 24.186 1.00 10.54 198 PRO A CA 1
ATOM 1299 C C . PRO A 1 174 ? -12.042 -3.956 24.494 1.00 9.84 198 PRO A C 1
ATOM 1300 O O . PRO A 1 174 ? -12.896 -3.079 24.314 1.00 10.30 198 PRO A O 1
ATOM 1304 N N . GLN A 1 175 ? -10.819 -3.673 24.949 1.00 9.43 199 GLN A N 1
ATOM 1305 C CA . GLN A 1 175 ? -10.448 -2.303 25.281 1.00 9.87 199 GLN A CA 1
ATOM 1306 C C . GLN A 1 175 ? -9.956 -1.504 24.090 1.00 9.93 199 GLN A C 1
ATOM 1307 O O . GLN A 1 175 ? -9.689 -0.310 24.254 1.00 11.91 199 GLN A O 1
ATOM 1313 N N . ALA A 1 176 ? -9.803 -2.117 22.920 1.00 7.81 200 ALA A N 1
ATOM 1314 C CA . ALA A 1 176 ? -9.233 -1.406 21.784 1.00 7.80 200 ALA A CA 1
ATOM 1315 C C . ALA A 1 176 ? -10.328 -0.860 20.871 1.00 7.73 200 ALA A C 1
ATOM 1316 O O . ALA A 1 176 ? -11.437 -1.400 20.821 1.00 8.14 200 ALA A O 1
ATOM 1318 N N . TYR A 1 177 ? -10.013 0.222 20.141 1.00 8.65 201 TYR A N 1
ATOM 1319 C CA . TYR A 1 177 ? -10.892 0.659 19.053 1.00 8.47 201 TYR A CA 1
ATOM 1320 C C . TYR A 1 177 ? -10.995 -0.392 17.981 1.00 8.41 201 TYR A C 1
ATOM 1321 O O . TYR A 1 177 ? -10.018 -0.672 17.291 1.00 10.22 201 TYR A O 1
ATOM 1330 N N . SER A 1 178 ? -12.199 -0.910 17.780 1.00 8.23 202 SER A N 1
ATOM 1331 C CA . SER A 1 178 ? -12.402 -1.947 16.788 1.00 7.83 202 SER A CA 1
ATOM 1332 C C . SER A 1 178 ? -12.845 -1.403 15.439 1.00 7.92 202 SER A C 1
ATOM 1333 O O . SER A 1 178 ? -12.777 -2.135 14.449 1.00 9.32 202 SER A O 1
ATOM 1336 N N . TYR A 1 179 ? -13.335 -0.167 15.400 1.00 8.49 203 TYR A N 1
ATOM 1337 C CA . TYR A 1 179 ? -13.712 0.531 14.178 1.00 8.72 203 TYR A CA 1
ATOM 1338 C C . TYR A 1 179 ? -13.813 2.011 14.530 1.00 8.50 203 TYR A C 1
ATOM 1339 O O . TYR A 1 179 ? -13.740 2.385 15.700 1.00 8.95 203 TYR A O 1
ATOM 1348 N N . ALA A 1 180 ? -13.996 2.851 13.504 1.00 8.96 204 ALA A N 1
ATOM 1349 C CA . ALA A 1 180 ? -13.815 4.293 13.680 1.00 11.66 204 ALA A CA 1
ATOM 1350 C C . ALA A 1 180 ? -14.709 4.888 14.769 1.00 13.47 204 ALA A C 1
ATOM 1351 O O . ALA A 1 180 ? -14.293 5.832 15.452 1.00 15.89 204 ALA A O 1
ATOM 1353 N N . LYS A 1 181 ? -15.922 4.363 14.956 1.00 12.51 205 LYS A N 1
ATOM 1354 C CA . LYS A 1 181 ? -16.899 4.952 15.870 1.00 14.45 205 LYS A CA 1
ATOM 1355 C C . LYS A 1 181 ? -17.142 4.076 17.093 1.00 15.33 205 LYS A C 1
ATOM 1356 O O . LYS A 1 181 ? -18.208 4.134 17.713 1.00 17.77 205 LYS A O 1
ATOM 1362 N N . ASP A 1 182 ? -16.155 3.274 17.467 1.00 14.13 206 ASP A N 1
ATOM 1363 C CA . ASP A 1 182 ? -16.308 2.382 18.605 1.00 14.67 206 ASP A CA 1
ATOM 1364 C C . ASP A 1 182 ? -16.341 3.236 19.867 1.00 18.93 206 ASP A C 1
ATOM 1365 O O . ASP A 1 182 ? -15.418 4.010 20.117 1.00 19.75 206 ASP A O 1
ATOM 1370 N N . ASP A 1 183 ? -17.408 3.107 20.660 1.00 21.69 207 ASP A N 1
ATOM 1371 C CA . ASP A 1 183 ? -17.681 4.031 21.756 1.00 24.52 207 ASP A CA 1
ATOM 1372 C C . ASP A 1 183 ? -17.173 3.542 23.108 1.00 23.63 207 ASP A C 1
ATOM 1373 O O . ASP A 1 183 ? -17.437 4.184 24.130 1.00 24.71 207 ASP A O 1
ATOM 1378 N N . THR A 1 184 ? -16.472 2.418 23.150 1.00 21.83 208 THR A N 1
ATOM 1379 C CA . THR A 1 184 ? -15.970 1.884 24.411 1.00 21.16 208 THR A CA 1
ATOM 1380 C C . THR A 1 184 ? -14.474 1.632 24.318 1.00 18.67 208 THR A C 1
ATOM 1381 O O . THR A 1 184 ? -13.970 0.574 24.706 1.00 21.86 208 THR A O 1
ATOM 1385 N N . ALA A 1 185 ? -13.728 2.615 23.792 1.00 13.96 209 ALA A N 1
ATOM 1386 C CA . ALA A 1 185 ? -12.295 2.421 23.656 1.00 12.07 209 ALA A CA 1
ATOM 1387 C C . ALA A 1 185 ? -11.431 3.649 23.918 1.00 10.68 209 ALA A C 1
ATOM 1388 O O . ALA A 1 185 ? -10.216 3.556 23.749 1.00 10.56 209 ALA A O 1
ATOM 1390 N N . THR A 1 186 ? -11.989 4.779 24.336 1.00 10.37 210 THR A N 1
ATOM 1391 C CA . THR A 1 186 ? -11.181 5.936 24.696 1.00 10.65 210 THR A CA 1
ATOM 1392 C C . THR A 1 186 ? -11.012 5.948 26.207 1.00 9.03 210 THR A C 1
ATOM 1393 O O . THR A 1 186 ? -11.966 5.706 26.951 1.00 10.63 210 THR A O 1
ATOM 1397 N N . PHE A 1 187 ? -9.794 6.220 26.656 1.00 7.37 211 PHE A N 1
ATOM 1398 C CA . PHE A 1 187 ? -9.512 6.364 28.074 1.00 6.94 211 PHE A CA 1
ATOM 1399 C C . PHE A 1 187 ? -8.897 7.730 28.322 1.00 7.61 211 PHE A C 1
ATOM 1400 O O . PHE A 1 187 ? -8.372 8.365 27.406 1.00 9.01 211 PHE A O 1
ATOM 1408 N N . ALA A 1 188 ? -9.012 8.212 29.558 1.00 7.88 212 ALA A N 1
ATOM 1409 C CA . ALA A 1 188 ? -8.612 9.577 29.856 1.00 8.13 212 ALA A CA 1
ATOM 1410 C C . ALA A 1 188 ? -7.853 9.637 31.168 1.00 7.61 212 ALA A C 1
ATOM 1411 O O . ALA A 1 188 ? -8.076 8.827 32.073 1.00 8.11 212 ALA A O 1
ATOM 1413 N N . CYS A 1 189 ? -6.979 10.637 31.275 1.00 6.81 213 CYS A N 1
ATOM 1414 C CA . CYS A 1 189 ? -6.197 10.838 32.481 1.00 7.02 213 CYS A CA 1
ATOM 1415 C C . CYS A 1 189 ? -5.837 12.311 32.573 1.00 7.64 213 CYS A C 1
ATOM 1416 O O . CYS A 1 189 ? -5.523 12.931 31.559 1.00 8.47 213 CYS A O 1
ATOM 1419 N N . ALA A 1 190 ? -5.881 12.862 33.785 1.00 8.96 214 ALA A N 1
ATOM 1420 C CA . ALA A 1 190 ? -5.442 14.234 33.992 1.00 9.24 214 ALA A CA 1
ATOM 1421 C C . ALA A 1 190 ? -4.051 14.435 33.402 1.00 8.77 214 ALA A C 1
ATOM 1422 O O . ALA A 1 190 ? -3.188 13.557 33.477 1.00 10.03 214 ALA A O 1
ATOM 1424 N N . SER A 1 191 ? -3.838 15.592 32.789 1.00 9.37 215 SER A N 1
ATOM 1425 C CA . SER A 1 191 ? -2.534 15.862 32.203 1.00 10.65 215 SER A CA 1
ATOM 1426 C C . SER A 1 191 ? -1.469 15.986 33.290 1.00 11.98 215 SER A C 1
ATOM 1427 O O . SER A 1 191 ? -1.735 16.443 34.405 1.00 13.33 215 SER A O 1
ATOM 1430 N N . GLY A 1 192 ? -0.255 15.549 32.952 1.00 13.07 216 GLY A N 1
ATOM 1431 C CA . GLY A 1 192 ? 0.851 15.525 33.891 1.00 14.00 216 GLY A CA 1
ATOM 1432 C C . GLY A 1 192 ? 1.506 14.161 33.988 1.00 14.69 216 GLY A C 1
ATOM 1433 O O . GLY A 1 192 ? 2.654 14.047 34.426 1.00 17.80 216 GLY A O 1
ATOM 1434 N N . THR A 1 193 ? 0.785 13.118 33.587 1.00 13.11 217 THR A N 1
ATOM 1435 C CA . THR A 1 193 ? 1.318 11.762 33.614 1.00 12.10 217 THR A CA 1
ATOM 1436 C C . THR A 1 193 ? 2.252 11.518 32.426 1.00 10.96 217 THR A C 1
ATOM 1437 O O . THR A 1 193 ? 2.125 12.140 31.367 1.00 11.02 217 THR A O 1
ATOM 1441 N N . ASP A 1 194 ? 3.224 10.629 32.627 1.00 9.98 218 ASP A N 1
ATOM 1442 C CA . ASP A 1 194 ? 3.954 10.042 31.513 1.00 9.13 218 ASP A CA 1
ATOM 1443 C C . ASP A 1 194 ? 3.287 8.725 31.118 1.00 8.64 218 ASP A C 1
ATOM 1444 O O . ASP A 1 194 ? 2.296 8.305 31.718 1.00 9.33 218 ASP A O 1
ATOM 1449 N N . TYR A 1 195 ? 3.847 8.045 30.115 1.00 7.82 219 TYR A N 1
ATOM 1450 C CA . TYR A 1 195 ? 3.246 6.829 29.587 1.00 8.42 219 TYR A CA 1
ATOM 1451 C C . TYR A 1 195 ? 4.316 5.803 29.265 1.00 8.20 219 TYR A C 1
ATOM 1452 O O . TYR A 1 195 ? 5.427 6.144 28.849 1.00 9.60 219 TYR A O 1
ATOM 1461 N N . SER A 1 196 ? 3.946 4.537 29.422 1.00 8.69 220 SER A N 1
ATOM 1462 C CA . SER A 1 196 ? 4.694 3.412 28.886 1.00 9.09 220 SER A CA 1
ATOM 1463 C C . SER A 1 196 ? 3.858 2.763 27.793 1.00 9.57 220 SER A C 1
ATOM 1464 O O . SER A 1 196 ? 2.641 2.605 27.939 1.00 11.47 220 SER A O 1
ATOM 1467 N N . ILE A 1 197 ? 4.507 2.375 26.707 1.00 9.18 221 ILE A N 1
ATOM 1468 C CA . ILE A 1 197 ? 3.876 1.594 25.656 1.00 10.06 221 ILE A CA 1
ATOM 1469 C C . ILE A 1 197 ? 4.682 0.316 25.545 1.00 9.75 221 ILE A C 1
ATOM 1470 O O . ILE A 1 197 ? 5.916 0.367 25.484 1.00 11.00 221 ILE A O 1
ATOM 1475 N N . VAL A 1 198 ? 4.000 -0.824 25.531 1.00 10.05 222 VAL A N 1
ATOM 1476 C CA . VAL A 1 198 ? 4.686 -2.106 25.548 1.00 9.07 222 VAL A CA 1
ATOM 1477 C C . VAL A 1 198 ? 4.190 -2.951 24.387 1.00 8.55 222 VAL A C 1
ATOM 1478 O O . VAL A 1 198 ? 2.980 -3.180 24.252 1.00 9.40 222 VAL A O 1
ATOM 1482 N N . PHE A 1 199 ? 5.119 -3.416 23.557 1.00 8.47 223 PHE A N 1
ATOM 1483 C CA . PHE A 1 199 ? 4.807 -4.435 22.568 1.00 8.49 223 PHE A CA 1
ATOM 1484 C C . PHE A 1 199 ? 4.882 -5.796 23.240 1.00 8.97 223 PHE A C 1
ATOM 1485 O O . PHE A 1 199 ? 5.839 -6.082 23.967 1.00 9.37 223 PHE A O 1
ATOM 1493 N N . CYS A 1 200 ? 3.881 -6.638 22.980 1.00 10.32 224 CYS A N 1
ATOM 1494 C CA . CYS A 1 200 ? 3.727 -7.944 23.620 1.00 10.84 224 CYS A CA 1
ATOM 1495 C C . CYS A 1 200 ? 3.610 -7.809 25.135 1.00 12.55 224 CYS A C 1
ATOM 1496 O O . CYS A 1 200 ? 4.450 -8.332 25.881 1.00 13.90 224 CYS A O 1
ATOM 1499 N N . PRO A 1 201 ? 2.585 -7.111 25.624 1.00 12.70 225 PRO A N 1
ATOM 1500 C CA . PRO A 1 201 ? 2.425 -6.962 27.073 1.00 14.56 225 PRO A CA 1
ATOM 1501 C C . PRO A 1 201 ? 2.184 -8.313 27.726 1.00 17.65 225 PRO A C 1
ATOM 1502 O O . PRO A 1 201 ? 1.667 -9.244 27.106 1.00 17.52 225 PRO A O 1
ATOM 1506 N N . HIS A 1 202 ? 2.583 -8.410 28.991 1.00 20.68 226 HIS A N 1
ATOM 1507 C CA . HIS A 1 202 ? 2.331 -9.610 29.776 1.00 25.28 226 HIS A CA 1
ATOM 1508 C C . HIS A 1 202 ? 0.847 -9.717 30.099 1.00 27.09 226 HIS A C 1
ATOM 1509 O O . HIS A 1 202 ? 0.136 -8.714 30.193 1.00 27.15 226 HIS A O 1
ATOM 1516 N N . HIS A 1 203 ? 0.379 -10.946 30.287 1.00 29.41 227 HIS A N 1
ATOM 1517 C CA . HIS A 1 203 ? -0.986 -11.179 30.731 1.00 32.69 227 HIS A CA 1
ATOM 1518 C C . HIS A 1 203 ? -0.983 -12.119 31.927 1.00 32.39 227 HIS A C 1
ATOM 1519 O O . HIS A 1 203 ? -0.079 -12.942 32.085 1.00 31.72 227 HIS A O 1
ATOM 1526 N N . HIS A 1 204 ? -2.006 -11.982 32.767 1.00 33.37 228 HIS A N 1
ATOM 1527 C CA . HIS A 1 204 ? -2.240 -12.917 33.860 1.00 35.22 228 HIS A CA 1
ATOM 1528 C C . HIS A 1 204 ? -3.042 -14.106 33.341 1.00 36.40 228 HIS A C 1
ATOM 1529 O O . HIS A 1 204 ? -2.563 -15.241 33.332 1.00 37.13 228 HIS A O 1
#

Foldseek 3Di:
DFKEKEFEQDQAWWWKAKVADFTHIHHHGDIDMDDDDLPFFKMKIWTFAQWDADPVQATATQWFGAVRGSTHPHTGQDDTWIWMWGADQFIKIFTACQFWYQFWKWKDWPPPVWDIFTQQFPVQVVADPQQHDVRTGGFPCVRVVDCLQQQDDVRVVPHDDDPRLVSSCVRGVQHHSHDPDPRHMITDGPDIHMYMYTNDDDD

Secondary structure (DSSP, 8-state):
-EEEEEEE-SSS-EEEEEETTEEEEE-TT-EEEEEE-TT--EEEEEEEEEEEE-TTSBEEEEES--TTBSS-SSPPPSP--EEEEEESSSEEEEEE-TT-BSS-EEEEESSTTS---EE-S-GGGT--GGGEETTEE--HHHHH--HHHHT-GGGTT-----HHHHHHHHH-TTSB-STT-SS--EEE-TT--EEEEES----